Protein AF-0000000073390336 (afdb_homodimer)

Nearest PDB structures (foldseek):
  4qb5-assembly2_B  TM=9.878E-01  e=1.371E-22  Rhodoferax ferrireducens T118
  4qb5-assembly1_C  TM=9.899E-01  e=2.401E-22  Rhodoferax ferrireducens T118
  4qb5-assembly1_A  TM=9.932E-01  e=1.462E-21  Rhodoferax ferrireducens T118
  3rri-assembly1_A  TM=6.901E-01  e=1.173E-07  Alicyclobacillus acidocaldarius subsp. acidocaldarius DSM 446
  3sk1-assembly1_B  TM=6.739E-01  e=1.334E-05  Pantoea agglomerans

Structure (mmCIF, N/CA/C/O backbone):
data_AF-0000000073390336-model_v1
#
loop_
_entity.id
_entity.type
_entity.pdbx_description
1 polymer 'Glyoxalase/bleomycin resistance protein/dioxygenase'
#
loop_
_atom_site.group_PDB
_atom_site.id
_atom_site.type_symbol
_atom_site.label_atom_id
_atom_site.label_alt_id
_atom_site.label_comp_id
_atom_site.label_asym_id
_atom_site.label_entity_id
_atom_site.label_seq_id
_atom_site.pdbx_PDB_ins_code
_atom_site.Cartn_x
_atom_site.Cartn_y
_atom_site.Cartn_z
_atom_site.occupancy
_atom_site.B_iso_or_equiv
_atom_site.auth_seq_id
_atom_site.auth_comp_id
_atom_site.auth_asym_id
_atom_site.auth_atom_id
_atom_site.pdbx_PDB_model_num
ATOM 1 N N . MET A 1 1 ? -5.203 8.148 -7.012 1 90.19 1 MET A N 1
ATOM 2 C CA . MET A 1 1 ? -5.25 8.18 -5.555 1 90.19 1 MET A CA 1
ATOM 3 C C . MET A 1 1 ? -3.877 7.883 -4.961 1 90.19 1 MET A C 1
ATOM 5 O O . MET A 1 1 ? -3.318 8.711 -4.238 1 90.19 1 MET A O 1
ATOM 9 N N . PHE A 1 2 ? -3.219 6.801 -5.363 1 94.62 2 PHE A N 1
ATOM 10 C CA . PHE A 1 2 ? -1.939 6.426 -4.773 1 94.62 2 PHE A CA 1
ATOM 11 C C . PHE A 1 2 ? -0.786 7.09 -5.516 1 94.62 2 PHE A C 1
ATOM 13 O O . PHE A 1 2 ? -0.747 7.086 -6.746 1 94.62 2 PHE A O 1
ATOM 20 N N . SER A 1 3 ? 0.099 7.684 -4.805 1 94.44 3 SER A N 1
ATOM 21 C CA . SER A 1 3 ? 1.341 8.172 -5.398 1 94.44 3 SER A CA 1
ATOM 22 C C . SER A 1 3 ? 2.414 7.086 -5.395 1 94.44 3 SER A C 1
ATOM 24 O O . SER A 1 3 ? 3.119 6.902 -6.391 1 94.44 3 SER A O 1
ATOM 26 N N . HIS A 1 4 ? 2.502 6.391 -4.254 1 96.56 4 HIS A N 1
ATOM 27 C CA . HIS A 1 4 ? 3.512 5.352 -4.09 1 96.56 4 HIS A CA 1
ATOM 28 C C . HIS A 1 4 ? 3.143 4.398 -2.955 1 96.56 4 HIS A C 1
ATOM 30 O O . HIS A 1 4 ? 2.375 4.762 -2.061 1 96.56 4 HIS A O 1
ATOM 36 N N . VAL A 1 5 ? 3.686 3.184 -3.07 1 98.25 5 VAL A N 1
ATOM 37 C CA . VAL A 1 5 ? 3.617 2.207 -1.989 1 98.25 5 VAL A CA 1
ATOM 38 C C . VAL A 1 5 ? 5.012 1.648 -1.707 1 98.25 5 VAL A C 1
ATOM 40 O O . VAL A 1 5 ? 5.734 1.273 -2.633 1 98.25 5 VAL A O 1
ATOM 43 N N . ILE A 1 6 ? 5.355 1.662 -0.451 1 98.5 6 ILE A N 1
ATOM 44 C CA . ILE A 1 6 ? 6.641 1.121 -0.017 1 98.5 6 ILE A CA 1
ATOM 45 C C . ILE A 1 6 ? 6.41 0.009 1.004 1 98.5 6 ILE A C 1
ATOM 47 O O . ILE A 1 6 ? 5.547 0.124 1.874 1 98.5 6 ILE A O 1
ATOM 51 N N . VAL A 1 7 ? 7.168 -1.058 0.873 1 98.75 7 VAL A N 1
ATOM 52 C CA . VAL A 1 7 ? 7.16 -2.076 1.917 1 98.75 7 VAL A CA 1
ATOM 53 C C . VAL A 1 7 ? 8.562 -2.246 2.484 1 98.75 7 VAL A C 1
ATOM 55 O O . VAL A 1 7 ? 9.555 -2.004 1.791 1 98.75 7 VAL A O 1
ATOM 58 N N . GLY A 1 8 ? 8.602 -2.664 3.764 1 98.69 8 GLY A N 1
ATOM 59 C CA . GLY A 1 8 ? 9.875 -2.971 4.402 1 98.69 8 GLY A CA 1
ATOM 60 C C . GLY A 1 8 ? 10.367 -4.371 4.102 1 98.69 8 GLY A C 1
ATOM 61 O O . GLY A 1 8 ? 9.578 -5.316 4.035 1 98.69 8 GLY A O 1
ATOM 62 N N . VAL A 1 9 ? 11.648 -4.461 3.967 1 98.69 9 VAL A N 1
ATOM 63 C CA . VAL A 1 9 ? 12.266 -5.766 3.754 1 98.69 9 VAL A CA 1
ATOM 64 C C . VAL A 1 9 ? 13.531 -5.879 4.598 1 98.69 9 VAL A C 1
ATOM 66 O O . VAL A 1 9 ? 14.109 -4.871 5.004 1 98.69 9 VAL A O 1
ATOM 69 N N . THR A 1 10 ? 13.984 -7.105 4.906 1 98.06 10 THR A N 1
ATOM 70 C CA . THR A 1 10 ? 15.133 -7.324 5.789 1 98.06 10 THR A CA 1
ATOM 71 C C . THR A 1 10 ? 16.406 -7.488 4.98 1 98.06 10 THR A C 1
ATOM 73 O O . THR A 1 10 ? 17.516 -7.242 5.488 1 98.06 10 THR A O 1
ATOM 76 N N . ASP A 1 11 ? 16.344 -7.992 3.768 1 97.75 11 ASP A N 1
ATOM 77 C CA . ASP A 1 11 ? 17.438 -8.195 2.828 1 97.75 11 ASP A CA 1
ATOM 78 C C . ASP A 1 11 ? 17.109 -7.617 1.456 1 97.75 11 ASP A C 1
ATOM 80 O O . ASP A 1 11 ? 16.359 -8.219 0.686 1 97.75 11 ASP A O 1
ATOM 84 N N . LEU A 1 12 ? 17.719 -6.469 1.131 1 97.44 12 LEU A N 1
ATOM 85 C CA . LEU A 1 12 ? 17.359 -5.688 -0.043 1 97.44 12 LEU A CA 1
ATOM 86 C C . LEU A 1 12 ? 17.625 -6.469 -1.324 1 97.44 12 LEU A C 1
ATOM 88 O O . LEU A 1 12 ? 16.781 -6.508 -2.223 1 97.44 12 LEU A O 1
ATOM 92 N N . GLU A 1 13 ? 18.719 -7.125 -1.392 1 97.81 13 GLU A N 1
ATOM 93 C CA . GLU A 1 13 ? 19.094 -7.816 -2.621 1 97.81 13 GLU A CA 1
ATOM 94 C C . GLU A 1 13 ? 18.234 -9.055 -2.842 1 97.81 13 GLU A C 1
ATOM 96 O O . GLU A 1 13 ? 17.859 -9.367 -3.975 1 97.81 13 GLU A O 1
ATOM 101 N N . LYS A 1 14 ? 17.984 -9.742 -1.801 1 98.06 14 LYS A N 1
ATOM 102 C CA . LYS A 1 14 ? 17.062 -10.875 -1.893 1 98.06 14 LYS A CA 1
ATOM 103 C C . LYS A 1 14 ? 15.68 -10.422 -2.355 1 98.06 14 LYS A C 1
ATOM 105 O O . LYS A 1 14 ? 15.086 -11.039 -3.24 1 98.06 14 LYS A O 1
ATOM 110 N N . SER A 1 15 ? 15.227 -9.375 -1.771 1 98.62 15 SER A N 1
ATOM 111 C CA . SER A 1 15 ? 13.906 -8.852 -2.121 1 98.62 15 SER A CA 1
ATOM 112 C C . SER A 1 15 ? 13.891 -8.289 -3.537 1 98.62 15 SER A C 1
ATOM 114 O O . SER A 1 15 ? 12.898 -8.414 -4.254 1 98.62 15 SER A O 1
ATOM 116 N N . LYS A 1 16 ? 14.945 -7.621 -3.855 1 98.5 16 LYS A N 1
ATOM 117 C CA . LYS A 1 16 ? 15.031 -7.117 -5.223 1 98.5 16 LYS A CA 1
ATOM 118 C C . LYS A 1 16 ? 14.883 -8.25 -6.234 1 98.5 16 LYS A C 1
ATOM 120 O O . LYS A 1 16 ? 14.203 -8.094 -7.25 1 98.5 16 LYS A O 1
ATOM 125 N N . ARG A 1 17 ? 15.578 -9.359 -6.023 1 98.5 17 ARG A N 1
ATOM 126 C CA . ARG A 1 17 ? 15.453 -10.508 -6.922 1 98.5 17 ARG A CA 1
ATOM 127 C C . ARG A 1 17 ? 14.008 -10.977 -7.023 1 98.5 17 ARG A C 1
ATOM 129 O O . ARG A 1 17 ? 13.508 -11.234 -8.125 1 98.5 17 ARG A O 1
ATOM 136 N N . PHE A 1 18 ? 13.383 -11.07 -5.941 1 98.88 18 PHE A N 1
ATOM 137 C CA . PHE A 1 18 ? 11.984 -11.469 -5.875 1 98.88 18 PHE A CA 1
ATOM 138 C C . PHE A 1 18 ? 11.109 -10.516 -6.68 1 98.88 18 PHE A C 1
ATOM 140 O O . PHE A 1 18 ? 10.375 -10.945 -7.574 1 98.88 18 PHE A O 1
ATOM 147 N N . TYR A 1 19 ? 11.18 -9.211 -6.414 1 98.81 19 TYR A N 1
ATOM 148 C CA . TYR A 1 19 ? 10.266 -8.242 -7 1 98.81 19 TYR A CA 1
ATOM 149 C C . TYR A 1 19 ? 10.617 -7.98 -8.461 1 98.81 19 TYR A C 1
ATOM 151 O O . TYR A 1 19 ? 9.727 -7.707 -9.273 1 98.81 19 TYR A O 1
ATOM 159 N N . ASP A 1 20 ? 11.938 -8.07 -8.836 1 98.69 20 ASP A N 1
ATOM 160 C CA . ASP A 1 20 ? 12.289 -8.008 -10.25 1 98.69 20 ASP A CA 1
ATOM 161 C C . ASP A 1 20 ? 11.555 -9.078 -11.055 1 98.69 20 ASP A C 1
ATOM 163 O O . ASP A 1 20 ? 11 -8.797 -12.117 1 98.69 20 ASP A O 1
ATOM 167 N N . ALA A 1 21 ? 11.617 -10.273 -10.523 1 98.5 21 ALA A N 1
ATOM 168 C CA . ALA A 1 21 ? 10.977 -11.398 -11.203 1 98.5 21 ALA A CA 1
ATOM 169 C C . ALA A 1 21 ? 9.461 -11.211 -11.266 1 98.5 21 ALA A C 1
ATOM 171 O O . ALA A 1 21 ? 8.852 -11.398 -12.32 1 98.5 21 ALA A O 1
ATOM 172 N N . LEU A 1 22 ? 8.898 -10.867 -10.195 1 97.81 22 LEU A N 1
ATOM 173 C CA . LEU A 1 22 ? 7.449 -10.75 -10.031 1 97.81 22 LEU A CA 1
ATOM 174 C C . LEU A 1 22 ? 6.895 -9.625 -10.891 1 97.81 22 LEU A C 1
ATOM 176 O O . LEU A 1 22 ? 5.984 -9.836 -11.695 1 97.81 22 LEU A O 1
ATOM 180 N N . LEU A 1 23 ? 7.441 -8.406 -10.758 1 97.94 23 LEU A N 1
ATOM 181 C CA . LEU A 1 23 ? 6.938 -7.223 -11.438 1 97.94 23 LEU A CA 1
ATOM 182 C C . LEU A 1 23 ? 7.316 -7.246 -12.922 1 97.94 23 LEU A C 1
ATOM 184 O O . LEU A 1 23 ? 6.633 -6.641 -13.75 1 97.94 23 LEU A O 1
ATOM 188 N N . GLY A 1 24 ? 8.375 -7.977 -13.234 1 97.75 24 GLY A N 1
ATOM 189 C CA . GLY A 1 24 ? 8.711 -8.188 -14.633 1 97.75 24 GLY A CA 1
ATOM 190 C C . GLY A 1 24 ? 7.59 -8.82 -15.43 1 97.75 24 GLY A C 1
ATOM 191 O O . GLY A 1 24 ? 7.441 -8.547 -16.625 1 97.75 24 GLY A O 1
ATOM 192 N N . THR A 1 25 ? 6.824 -9.648 -14.812 1 97.94 25 THR A N 1
ATOM 193 C CA . THR A 1 25 ? 5.746 -10.359 -15.484 1 97.94 25 THR A CA 1
ATOM 194 C C . THR A 1 25 ? 4.652 -9.391 -15.922 1 97.94 25 THR A C 1
ATOM 196 O O . THR A 1 25 ? 3.795 -9.742 -16.734 1 97.94 25 THR A O 1
ATOM 199 N N . ILE A 1 26 ? 4.691 -8.188 -15.391 1 95.94 26 ILE A N 1
ATOM 200 C CA . ILE A 1 26 ? 3.668 -7.223 -15.773 1 95.94 26 ILE A CA 1
ATOM 201 C C . ILE A 1 26 ? 4.32 -6.012 -16.438 1 95.94 26 ILE A C 1
ATOM 203 O O . ILE A 1 26 ? 3.742 -4.926 -16.469 1 95.94 26 ILE A O 1
ATOM 207 N N . GLY A 1 27 ? 5.551 -6.184 -16.812 1 95.44 27 GLY A N 1
ATOM 208 C CA . GLY A 1 27 ? 6.211 -5.207 -17.672 1 95.44 27 GLY A CA 1
ATOM 209 C C . GLY A 1 27 ? 6.887 -4.094 -16.891 1 95.44 27 GLY A C 1
ATOM 210 O O . GLY A 1 27 ? 7.25 -3.064 -17.469 1 95.44 27 GLY A O 1
ATOM 211 N N . VAL A 1 28 ? 7.016 -4.223 -15.625 1 96.62 28 VAL A N 1
ATOM 212 C CA . VAL A 1 28 ? 7.715 -3.223 -14.828 1 96.62 28 VAL A CA 1
ATOM 213 C C . VAL A 1 28 ? 9.219 -3.482 -14.875 1 96.62 28 VAL A C 1
ATOM 215 O O . VAL A 1 28 ? 9.672 -4.594 -14.586 1 96.62 28 VAL A O 1
ATOM 218 N N . PRO A 1 29 ? 9.984 -2.492 -15.219 1 96.5 29 PRO A N 1
ATOM 219 C CA . PRO A 1 29 ? 11.43 -2.693 -15.289 1 96.5 29 PRO A CA 1
ATOM 220 C C . PRO A 1 29 ? 12.055 -2.977 -13.922 1 96.5 29 PRO A C 1
ATOM 222 O O . PRO A 1 29 ? 11.438 -2.713 -12.891 1 96.5 29 PRO A O 1
ATOM 225 N N . PRO A 1 30 ? 13.273 -3.488 -13.953 1 97.44 30 PRO A N 1
ATOM 226 C CA . PRO A 1 30 ? 13.953 -3.783 -12.688 1 97.44 30 PRO A CA 1
ATOM 227 C C . PRO A 1 30 ? 14.062 -2.562 -11.781 1 97.44 30 PRO A C 1
ATOM 229 O O . PRO A 1 30 ? 14.094 -1.427 -12.258 1 97.44 30 PRO A O 1
ATOM 232 N N . GLY A 1 31 ? 14.164 -2.9 -10.516 1 97.44 31 GLY A N 1
ATOM 233 C CA . GLY A 1 31 ? 14.242 -1.849 -9.508 1 97.44 31 GLY A CA 1
ATOM 234 C C . GLY A 1 31 ? 15.477 -0.981 -9.648 1 97.44 31 GLY A C 1
ATOM 235 O O . GLY A 1 31 ? 16.562 -1.482 -9.961 1 97.44 31 GLY A O 1
ATOM 236 N N . MET A 1 32 ? 15.219 0.251 -9.438 1 96.12 32 MET A N 1
ATOM 237 C CA . MET A 1 32 ? 16.328 1.207 -9.438 1 96.12 32 MET A CA 1
ATOM 238 C C . MET A 1 32 ? 16.781 1.5 -8.016 1 96.12 32 MET A C 1
ATOM 240 O O . MET A 1 32 ? 15.977 1.824 -7.148 1 96.12 32 MET A O 1
ATOM 244 N N . ALA A 1 33 ? 18.031 1.461 -7.855 1 94.69 33 ALA A N 1
ATOM 245 C CA . ALA A 1 33 ? 18.594 1.659 -6.52 1 94.69 33 ALA A CA 1
ATOM 246 C C . ALA A 1 33 ? 18.531 3.127 -6.109 1 94.69 33 ALA A C 1
ATOM 248 O O . ALA A 1 33 ? 18.75 4.02 -6.93 1 94.69 33 ALA A O 1
ATOM 249 N N . ASN A 1 34 ? 18.234 3.287 -4.859 1 91 34 ASN A N 1
ATOM 250 C CA . ASN A 1 34 ? 18.297 4.582 -4.191 1 91 34 ASN A CA 1
ATOM 251 C C . ASN A 1 34 ? 18.578 4.43 -2.701 1 91 34 ASN A C 1
ATOM 253 O O . ASN A 1 34 ? 17.656 4.25 -1.899 1 91 34 ASN A O 1
ATOM 257 N N . LYS A 1 35 ? 19.828 4.527 -2.369 1 90.06 35 LYS A N 1
ATOM 258 C CA . LYS A 1 35 ? 20.234 4.316 -0.984 1 90.06 35 LYS A CA 1
ATOM 259 C C . LYS A 1 35 ? 19.859 2.918 -0.504 1 90.06 35 LYS A C 1
ATOM 261 O O . LYS A 1 35 ? 20.266 1.92 -1.101 1 90.06 35 LYS A O 1
ATOM 266 N N . SER A 1 36 ? 19.109 2.887 0.585 1 93.44 36 SER A N 1
ATOM 267 C CA . SER A 1 36 ? 18.703 1.604 1.153 1 93.44 36 SER A CA 1
ATOM 268 C C . SER A 1 36 ? 17.344 1.164 0.62 1 93.44 36 SER A C 1
ATOM 270 O O . SER A 1 36 ? 16.578 0.527 1.335 1 93.44 36 SER A O 1
ATOM 272 N N . ARG A 1 37 ? 17.125 1.557 -0.698 1 96.94 37 ARG A N 1
ATOM 273 C CA . ARG A 1 37 ? 15.828 1.257 -1.31 1 96.94 37 ARG A CA 1
ATOM 274 C C . ARG A 1 37 ? 16 0.821 -2.762 1 96.94 37 ARG A C 1
ATOM 276 O O . ARG A 1 37 ? 17.047 1.038 -3.359 1 96.94 37 ARG A O 1
ATOM 283 N N . TYR A 1 38 ? 15.047 0.135 -3.273 1 97.75 38 TYR A N 1
ATOM 284 C CA . TYR A 1 38 ? 14.781 0 -4.703 1 97.75 38 TYR A CA 1
ATOM 285 C C . TYR A 1 38 ? 13.391 0.52 -5.055 1 97.75 38 TYR A C 1
ATOM 287 O O . TYR A 1 38 ? 12.438 0.293 -4.312 1 97.75 38 TYR A O 1
ATOM 295 N N . PHE A 1 39 ? 13.312 1.189 -6.203 1 97.44 39 PHE A N 1
ATOM 296 C CA . PHE A 1 39 ? 12.031 1.71 -6.68 1 97.44 39 PHE A CA 1
ATOM 297 C C . PHE A 1 39 ? 11.664 1.081 -8.016 1 97.44 39 PHE A C 1
ATOM 299 O O . PHE A 1 39 ? 12.523 0.898 -8.883 1 97.44 39 PHE A O 1
ATOM 306 N N . TYR A 1 40 ? 10.43 0.72 -8.117 1 97.81 40 TYR A N 1
ATOM 307 C CA . TYR A 1 40 ? 9.812 0.208 -9.328 1 97.81 40 TYR A CA 1
ATOM 308 C C . TYR A 1 40 ? 8.789 1.194 -9.883 1 97.81 40 TYR A C 1
ATOM 310 O O . TYR A 1 40 ? 7.746 1.426 -9.266 1 97.81 40 TYR A O 1
ATOM 318 N N . ARG A 1 41 ? 9.07 1.715 -11.031 1 94.06 41 ARG A N 1
ATOM 319 C CA . ARG A 1 41 ? 8.242 2.781 -11.578 1 94.06 41 ARG A CA 1
ATOM 320 C C . ARG A 1 41 ? 7.398 2.273 -12.742 1 94.06 41 ARG A C 1
ATOM 322 O O . ARG A 1 41 ? 7.887 1.51 -13.578 1 94.06 41 ARG A O 1
ATOM 329 N N . SER A 1 42 ? 6.191 2.701 -12.703 1 89.69 42 SER A N 1
ATOM 330 C CA . SER A 1 42 ? 5.258 2.475 -13.805 1 89.69 42 SER A CA 1
ATOM 331 C C . SER A 1 42 ? 4.297 3.645 -13.961 1 89.69 42 SER A C 1
ATOM 333 O O . SER A 1 42 ? 4.184 4.488 -13.07 1 89.69 42 SER A O 1
ATOM 335 N N . PRO A 1 43 ? 3.65 3.756 -15.109 1 82.19 43 PRO A N 1
ATOM 336 C CA . PRO A 1 43 ? 2.664 4.824 -15.273 1 82.19 43 PRO A CA 1
ATOM 337 C C . PRO A 1 43 ? 1.585 4.805 -14.195 1 82.19 43 PRO A C 1
ATOM 339 O O . PRO A 1 43 ? 0.997 5.844 -13.883 1 82.19 43 PRO A O 1
ATOM 342 N N . GLY A 1 44 ? 1.358 3.705 -13.594 1 79.44 44 GLY A N 1
ATOM 343 C CA . GLY A 1 44 ? 0.276 3.576 -12.633 1 79.44 44 GLY A CA 1
ATOM 344 C C . GLY A 1 44 ? 0.713 3.836 -11.203 1 79.44 44 GLY A C 1
ATOM 345 O O . GLY A 1 44 ? -0.089 3.729 -10.273 1 79.44 44 GLY A O 1
ATOM 346 N N . GLY A 1 45 ? 2.039 4.188 -11.023 1 86.81 45 GLY A N 1
ATOM 347 C CA . GLY A 1 45 ? 2.492 4.469 -9.672 1 86.81 45 GLY A CA 1
ATOM 348 C C . GLY A 1 45 ? 3.908 3.99 -9.406 1 86.81 45 GLY A C 1
ATOM 349 O O . GLY A 1 45 ? 4.594 3.527 -10.32 1 86.81 45 GLY A O 1
ATOM 350 N N . LEU A 1 46 ? 4.332 4.191 -8.195 1 95.19 46 LEU A N 1
ATOM 351 C CA . LEU A 1 46 ? 5.676 3.844 -7.742 1 95.19 46 LEU A CA 1
ATOM 352 C C . LEU A 1 46 ? 5.617 2.854 -6.582 1 95.19 46 LEU A C 1
ATOM 354 O O . LEU A 1 46 ? 4.902 3.076 -5.605 1 95.19 46 LEU A O 1
ATOM 358 N N . PHE A 1 47 ? 6.23 1.692 -6.816 1 98.12 47 PHE A N 1
ATOM 359 C CA . PHE A 1 47 ? 6.406 0.722 -5.742 1 98.12 47 PHE A CA 1
ATOM 360 C C . PHE A 1 47 ? 7.852 0.708 -5.254 1 98.12 47 PHE A C 1
ATOM 362 O O . PHE A 1 47 ? 8.781 0.822 -6.055 1 98.12 47 PHE A O 1
ATOM 369 N N . GLY A 1 48 ? 8.023 0.576 -3.988 1 98.31 48 GLY A N 1
ATOM 370 C CA . GLY A 1 48 ? 9.375 0.541 -3.465 1 98.31 48 GLY A CA 1
ATOM 371 C C . GLY A 1 48 ? 9.555 -0.468 -2.346 1 98.31 48 GLY A C 1
ATOM 372 O O . GLY A 1 48 ? 8.586 -0.863 -1.696 1 98.31 48 GLY A O 1
ATOM 373 N N . ILE A 1 49 ? 10.758 -0.899 -2.174 1 98.75 49 ILE A N 1
ATOM 374 C CA . ILE A 1 49 ? 11.18 -1.699 -1.031 1 98.75 49 ILE A CA 1
ATOM 375 C C . ILE A 1 49 ? 12.297 -0.978 -0.283 1 98.75 49 ILE A C 1
ATOM 377 O O . ILE A 1 49 ? 13.125 -0.294 -0.896 1 98.75 49 ILE A O 1
ATOM 381 N N . THR A 1 50 ? 12.305 -1.151 1 1 98.5 50 THR A N 1
ATOM 382 C CA . THR A 1 50 ? 13.266 -0.395 1.798 1 98.5 50 THR A CA 1
ATOM 383 C C . THR A 1 50 ? 13.711 -1.202 3.012 1 98.5 50 THR A C 1
ATOM 385 O O . THR A 1 50 ? 12.93 -1.961 3.586 1 98.5 50 THR A O 1
ATOM 388 N N . LEU A 1 51 ? 15.008 -1.017 3.342 1 97.94 51 LEU A N 1
ATOM 389 C CA . LEU A 1 51 ? 15.359 -1.24 4.742 1 97.94 51 LEU A CA 1
ATOM 390 C C . LEU A 1 51 ? 14.742 -0.164 5.633 1 97.94 51 LEU A C 1
ATOM 392 O O . LEU A 1 51 ? 14.812 1.024 5.312 1 97.94 51 LEU A O 1
ATOM 396 N N . PRO A 1 52 ? 14.117 -0.607 6.754 1 97.06 52 PRO A N 1
ATOM 397 C CA . PRO A 1 52 ? 13.484 0.423 7.578 1 97.06 52 PRO A CA 1
ATOM 398 C C . PRO A 1 52 ? 14.461 1.517 8.008 1 97.06 52 PRO A C 1
ATOM 400 O O . PRO A 1 52 ? 15.602 1.225 8.367 1 97.06 52 PRO A O 1
ATOM 403 N N . ILE A 1 53 ? 14.008 2.691 8.023 1 93.25 53 ILE A N 1
ATOM 404 C CA . ILE A 1 53 ? 14.867 3.848 8.242 1 93.25 53 ILE A CA 1
ATOM 405 C C . ILE A 1 53 ? 15.172 3.994 9.727 1 93.25 53 ILE A C 1
ATOM 407 O O . ILE A 1 53 ? 16.094 4.715 10.109 1 93.25 53 ILE A O 1
ATOM 411 N N . ASN A 1 54 ? 14.406 3.334 10.555 1 94.44 54 ASN A N 1
ATOM 412 C CA . ASN A 1 54 ? 14.617 3.461 11.992 1 94.44 54 ASN A CA 1
ATOM 413 C C . ASN A 1 54 ? 15.641 2.451 12.5 1 94.44 54 ASN A C 1
ATOM 415 O O . ASN A 1 54 ? 15.891 2.361 13.703 1 94.44 54 ASN A O 1
ATOM 419 N N . GLY A 1 55 ? 16.156 1.601 11.625 1 93.31 55 GLY A N 1
ATOM 420 C CA . GLY A 1 55 ? 17.203 0.658 11.977 1 93.31 55 GLY A CA 1
ATOM 421 C C . GLY A 1 55 ? 16.688 -0.636 12.562 1 93.31 55 GLY A C 1
ATOM 422 O O . GLY A 1 55 ? 17.453 -1.559 12.836 1 93.31 55 GLY A O 1
ATOM 423 N N . GLU A 1 56 ? 15.383 -0.686 12.859 1 96.69 56 GLU A N 1
ATOM 424 C CA . GLU A 1 56 ? 14.75 -1.903 13.367 1 96.69 56 GLU A CA 1
ATOM 425 C C . GLU A 1 56 ? 14.398 -2.852 12.219 1 96.69 56 GLU A C 1
ATOM 427 O O . GLU A 1 56 ? 14.312 -2.434 11.062 1 96.69 56 GLU A O 1
ATOM 432 N N . PRO A 1 57 ? 14.25 -4.152 12.523 1 97.06 57 PRO A N 1
ATOM 433 C CA . PRO A 1 57 ? 13.906 -5.098 11.453 1 97.06 57 PRO A CA 1
ATOM 434 C C . PRO A 1 57 ? 12.586 -4.762 10.766 1 97.06 57 PRO A C 1
ATOM 436 O O . PRO A 1 57 ? 11.648 -4.281 11.414 1 97.06 57 PRO A O 1
ATOM 439 N N . ALA A 1 58 ? 12.555 -5 9.484 1 98.25 58 ALA A N 1
ATOM 440 C CA . ALA A 1 58 ? 11.305 -4.883 8.742 1 98.25 58 ALA A CA 1
ATOM 441 C C . ALA A 1 58 ? 10.266 -5.883 9.25 1 98.25 58 ALA A C 1
ATOM 443 O O . ALA A 1 58 ? 10.609 -7 9.641 1 98.25 58 ALA A O 1
ATOM 444 N N . THR A 1 59 ? 9.039 -5.484 9.266 1 98.38 59 THR A N 1
ATOM 445 C CA . THR A 1 59 ? 7.902 -6.363 9.539 1 98.38 59 THR A CA 1
ATOM 446 C C . THR A 1 59 ? 6.781 -6.121 8.531 1 98.38 59 THR A C 1
ATOM 448 O O . THR A 1 59 ? 6.695 -5.047 7.934 1 98.38 59 THR A O 1
ATOM 451 N N . HIS A 1 60 ? 5.977 -7.156 8.344 1 98.38 60 HIS A N 1
ATOM 452 C CA . HIS A 1 60 ? 4.77 -6.996 7.539 1 98.38 60 HIS A CA 1
ATOM 453 C C . HIS A 1 60 ? 3.57 -6.641 8.406 1 98.38 60 HIS A C 1
ATOM 455 O O . HIS A 1 60 ? 3.553 -6.945 9.602 1 98.38 60 HIS A O 1
ATOM 461 N N . GLY A 1 61 ? 2.633 -5.914 7.844 1 98.25 61 GLY A N 1
ATOM 462 C CA . GLY A 1 61 ? 1.41 -5.605 8.57 1 98.25 61 GLY A CA 1
ATOM 463 C C . GLY A 1 61 ? 0.399 -6.738 8.539 1 98.25 61 GLY A C 1
ATOM 464 O O . GLY A 1 61 ? 0.163 -7.34 7.492 1 98.25 61 GLY A O 1
ATOM 465 N N . ASN A 1 62 ? -0.205 -7.043 9.742 1 98.5 62 ASN A N 1
ATOM 466 C CA . ASN A 1 62 ? -1.321 -7.984 9.773 1 98.5 62 ASN A CA 1
ATOM 467 C C . ASN A 1 62 ? -2.623 -7.32 9.328 1 98.5 62 ASN A C 1
ATOM 469 O O . ASN A 1 62 ? -3.109 -6.398 9.984 1 98.5 62 ASN A O 1
ATOM 473 N N . GLY A 1 63 ? -3.164 -7.781 8.25 1 97.81 63 GLY A N 1
ATOM 474 C CA . GLY A 1 63 ? -4.336 -7.172 7.637 1 97.81 63 GLY A CA 1
ATOM 475 C C . GLY A 1 63 ? -4.016 -6.426 6.355 1 97.81 63 GLY A C 1
ATOM 476 O O . GLY A 1 63 ? -4.922 -6.051 5.609 1 97.81 63 GLY A O 1
ATOM 477 N N . SER A 1 64 ? -2.742 -6.227 6.074 1 98.56 64 SER A N 1
ATOM 478 C CA . SER A 1 64 ? -2.324 -5.434 4.922 1 98.56 64 SER A CA 1
ATOM 479 C C . SER A 1 64 ? -2.24 -6.289 3.662 1 98.56 64 SER A C 1
ATOM 481 O O . SER A 1 64 ? -1.851 -7.457 3.723 1 98.56 64 SER A O 1
ATOM 483 N N . THR A 1 65 ? -2.623 -5.758 2.539 1 98.56 65 THR A N 1
ATOM 484 C CA . THR A 1 65 ? -2.465 -6.363 1.221 1 98.56 65 THR A CA 1
ATOM 485 C C . THR A 1 65 ? -2.145 -5.301 0.173 1 98.56 65 THR A C 1
ATOM 487 O O . THR A 1 65 ? -2.771 -4.242 0.143 1 98.56 65 THR A O 1
ATOM 490 N N . ILE A 1 66 ? -1.132 -5.523 -0.622 1 98.5 66 ILE A N 1
ATOM 491 C CA . ILE A 1 66 ? -0.87 -4.707 -1.804 1 98.5 66 ILE A CA 1
ATOM 492 C C . ILE A 1 66 ? -1.314 -5.457 -3.057 1 98.5 66 ILE A C 1
ATOM 494 O O . ILE A 1 66 ? -0.779 -6.523 -3.373 1 98.5 66 ILE A O 1
ATOM 498 N N . GLY A 1 67 ? -2.271 -4.887 -3.713 1 97.69 67 GLY A N 1
ATOM 499 C CA . GLY A 1 67 ? -2.818 -5.492 -4.918 1 97.69 67 GLY A CA 1
ATOM 500 C C . GLY A 1 67 ? -2.26 -4.891 -6.195 1 97.69 67 GLY A C 1
ATOM 501 O O . GLY A 1 67 ? -2.127 -3.67 -6.305 1 97.69 67 GLY A O 1
ATOM 502 N N . PHE A 1 68 ? -1.967 -5.711 -7.113 1 97.31 68 PHE A N 1
ATOM 503 C CA . PHE A 1 68 ? -1.494 -5.324 -8.438 1 97.31 68 PHE A CA 1
ATOM 504 C C . PHE A 1 68 ? -2.508 -5.707 -9.508 1 97.31 68 PHE A C 1
ATOM 506 O O . PHE A 1 68 ? -3.098 -6.789 -9.453 1 97.31 68 PHE A O 1
ATOM 513 N N . ALA A 1 69 ? -2.658 -4.812 -10.398 1 95.69 69 ALA A N 1
ATOM 514 C CA . ALA A 1 69 ? -3.629 -5.027 -11.469 1 95.69 69 ALA A CA 1
ATOM 515 C C . ALA A 1 69 ? -3.057 -5.941 -12.555 1 95.69 69 ALA A C 1
ATOM 517 O O . ALA A 1 69 ? -1.903 -5.781 -12.961 1 95.69 69 ALA A O 1
ATOM 518 N N . MET A 1 70 ? -3.826 -6.879 -12.992 1 97.25 70 MET A N 1
ATOM 519 C CA . MET A 1 70 ? -3.477 -7.805 -14.062 1 97.25 70 MET A CA 1
ATOM 520 C C . MET A 1 70 ? -4.352 -7.574 -15.289 1 97.25 70 MET A C 1
ATOM 522 O O . MET A 1 70 ? -5.508 -7.164 -15.164 1 97.25 70 MET A O 1
ATOM 526 N N . GLN A 1 71 ? -3.795 -7.914 -16.391 1 96.88 71 GLN A N 1
ATOM 527 C CA . GLN A 1 71 ? -4.523 -7.711 -17.641 1 96.88 71 GLN A CA 1
ATOM 528 C C . GLN A 1 71 ? -5.195 -9 -18.109 1 96.88 71 GLN A C 1
ATOM 530 O O . GLN A 1 71 ? -5.98 -8.984 -19.062 1 96.88 71 GLN A O 1
ATOM 535 N N . SER A 1 72 ? -4.863 -10.102 -17.469 1 97.75 72 SER A N 1
ATOM 536 C CA . SER A 1 72 ? -5.445 -11.406 -17.781 1 97.75 72 SER A CA 1
ATOM 537 C C . SER A 1 72 ? -5.195 -12.398 -16.656 1 97.75 72 SER A C 1
ATOM 539 O O . SER A 1 72 ? -4.309 -12.195 -15.82 1 97.75 72 SER A O 1
ATOM 541 N N . PRO A 1 73 ? -5.992 -13.492 -16.641 1 98 73 PRO A N 1
ATOM 542 C CA . PRO A 1 73 ? -5.703 -14.555 -15.68 1 98 73 PRO A CA 1
ATOM 543 C C . PRO A 1 73 ? -4.309 -15.148 -15.859 1 98 73 PRO A C 1
ATOM 545 O O . PRO A 1 73 ? -3.645 -15.477 -14.875 1 98 73 PRO A O 1
ATOM 548 N N . GLU A 1 74 ? -3.865 -15.297 -17.109 1 98.38 74 GLU A N 1
ATOM 549 C CA . GLU A 1 74 ? -2.545 -15.852 -17.391 1 98.38 74 GLU A CA 1
ATOM 550 C C . GLU A 1 74 ? -1.441 -14.984 -16.781 1 98.38 74 GLU A C 1
ATOM 552 O O . GLU A 1 74 ? -0.441 -15.508 -16.281 1 98.38 74 GLU A O 1
ATOM 557 N N . GLN A 1 75 ? -1.635 -13.719 -16.859 1 98.44 75 GLN A N 1
ATOM 558 C CA . GLN A 1 75 ? -0.66 -12.805 -16.266 1 98.44 75 GLN A CA 1
ATOM 559 C C . GLN A 1 75 ? -0.625 -12.938 -14.75 1 98.44 75 GLN A C 1
ATOM 561 O O . GLN A 1 75 ? 0.447 -12.891 -14.148 1 98.44 75 GLN A O 1
ATOM 566 N N . ALA A 1 76 ? -1.792 -13.117 -14.18 1 98.5 76 ALA A N 1
ATOM 567 C CA . ALA A 1 76 ? -1.876 -13.336 -12.742 1 98.5 76 ALA A CA 1
ATOM 568 C C . ALA A 1 76 ? -1.158 -14.617 -12.336 1 98.5 76 ALA A C 1
ATOM 570 O O . ALA A 1 76 ? -0.438 -14.648 -11.336 1 98.5 76 ALA A O 1
ATOM 571 N N . ASP A 1 77 ? -1.336 -15.633 -13.125 1 98.62 77 ASP A N 1
ATOM 572 C CA . ASP A 1 7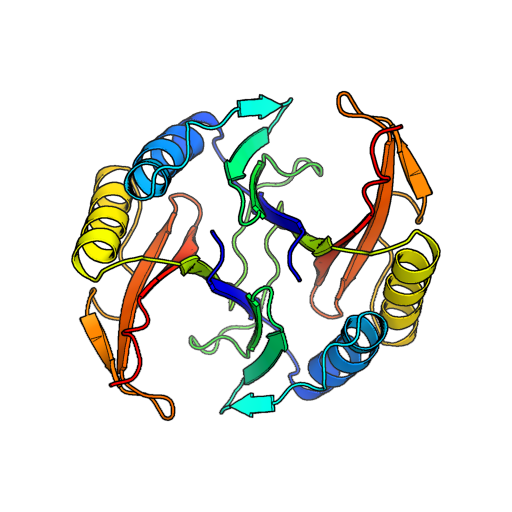7 ? -0.655 -16.891 -12.875 1 98.62 77 ASP A CA 1
ATOM 573 C C . ASP A 1 77 ? 0.86 -16.734 -12.969 1 98.62 77 ASP A C 1
ATOM 575 O O . ASP A 1 77 ? 1.603 -17.266 -12.141 1 98.62 77 ASP A O 1
ATOM 579 N N . ALA A 1 78 ? 1.271 -16.047 -13.984 1 98.75 78 ALA A N 1
ATOM 580 C CA . ALA A 1 78 ? 2.699 -15.82 -14.18 1 98.75 78 ALA A CA 1
ATOM 581 C C . ALA A 1 78 ? 3.297 -15.031 -13.023 1 98.75 78 ALA A C 1
ATOM 583 O O . ALA A 1 78 ? 4.402 -15.328 -12.562 1 98.75 78 ALA A O 1
ATOM 584 N N . PHE A 1 79 ? 2.592 -14.039 -12.594 1 98.69 79 PHE A N 1
ATOM 585 C CA . PHE A 1 79 ? 2.975 -13.219 -11.445 1 98.69 79 PHE A CA 1
ATOM 586 C C . PHE A 1 79 ? 3.16 -14.086 -10.203 1 98.69 79 PHE A C 1
ATOM 588 O O . PHE A 1 79 ? 4.203 -14.016 -9.547 1 98.69 79 PHE A O 1
ATOM 595 N N . HIS A 1 80 ? 2.18 -14.875 -9.93 1 98.69 80 HIS A N 1
ATOM 596 C CA . HIS A 1 80 ? 2.201 -15.766 -8.773 1 98.69 80 HIS A CA 1
ATOM 597 C C . HIS A 1 80 ? 3.34 -16.766 -8.867 1 98.69 80 HIS A C 1
ATOM 599 O O . HIS A 1 80 ? 4.102 -16.953 -7.918 1 98.69 80 HIS A O 1
ATOM 605 N N . ALA A 1 81 ? 3.49 -17.391 -9.992 1 98.69 81 ALA A N 1
ATOM 606 C CA . ALA A 1 81 ? 4.516 -18.422 -10.211 1 98.69 81 ALA A CA 1
ATOM 607 C C . ALA A 1 81 ? 5.914 -17.828 -10.055 1 98.69 81 ALA A C 1
ATOM 609 O O . ALA A 1 81 ? 6.797 -18.453 -9.461 1 98.69 81 ALA A O 1
ATOM 610 N N . ALA A 1 82 ? 6.121 -16.672 -10.641 1 98.69 82 ALA A N 1
ATOM 611 C CA . ALA A 1 82 ? 7.41 -16 -10.516 1 98.69 82 ALA A CA 1
ATOM 612 C C . ALA A 1 82 ? 7.742 -15.711 -9.055 1 98.69 82 ALA A C 1
ATOM 614 O O . ALA A 1 82 ? 8.891 -15.852 -8.633 1 98.69 82 ALA A O 1
ATOM 615 N N . GLY A 1 83 ? 6.727 -15.242 -8.32 1 98.44 83 GLY A N 1
ATOM 616 C CA . GLY A 1 83 ? 6.922 -14.992 -6.898 1 98.44 83 GLY A CA 1
ATOM 617 C C . GLY A 1 83 ? 7.328 -16.234 -6.125 1 98.44 83 GLY A C 1
ATOM 618 O O . GLY A 1 83 ? 8.305 -16.219 -5.375 1 98.44 83 GLY A O 1
ATOM 619 N N . VAL A 1 84 ? 6.617 -17.297 -6.355 1 98.25 84 VAL A N 1
ATOM 620 C CA . VAL A 1 84 ? 6.887 -18.531 -5.648 1 98.25 84 VAL A CA 1
ATOM 621 C C . VAL A 1 84 ? 8.273 -19.047 -6.02 1 98.25 84 VAL A C 1
ATOM 623 O O . VAL A 1 84 ? 9.039 -19.484 -5.152 1 98.25 84 VAL A O 1
ATOM 626 N N . ALA A 1 85 ? 8.633 -18.938 -7.238 1 98.56 85 ALA A N 1
ATOM 627 C CA . ALA A 1 85 ? 9.93 -19.406 -7.734 1 98.56 85 ALA A CA 1
ATOM 628 C C . ALA A 1 85 ? 11.078 -18.609 -7.125 1 98.56 85 ALA A C 1
ATOM 630 O O . ALA A 1 85 ? 12.227 -19.047 -7.156 1 98.56 85 ALA A O 1
ATOM 631 N N . ASN A 1 86 ? 10.781 -17.484 -6.59 1 98.56 86 ASN A N 1
ATOM 632 C CA . ASN A 1 86 ? 11.844 -16.609 -6.098 1 98.56 86 ASN A CA 1
ATOM 633 C C . ASN A 1 86 ? 11.703 -16.328 -4.605 1 98.56 86 ASN A C 1
ATOM 635 O O . ASN A 1 86 ? 12.086 -15.266 -4.121 1 98.56 86 ASN A O 1
ATOM 639 N N . GLY A 1 87 ? 11.102 -17.25 -3.922 1 98.06 87 GLY A N 1
ATOM 640 C CA . GLY A 1 87 ? 11.18 -17.203 -2.471 1 98.06 87 GLY A CA 1
ATOM 641 C C . GLY A 1 87 ? 9.875 -16.797 -1.816 1 98.06 87 GLY A C 1
ATOM 642 O O . GLY A 1 87 ? 9.766 -16.781 -0.589 1 98.06 87 GLY A O 1
ATOM 643 N N . GLY A 1 88 ? 8.82 -16.453 -2.617 1 98.44 88 GLY A N 1
ATOM 644 C CA . GLY A 1 88 ? 7.508 -16.172 -2.059 1 98.44 88 GLY A CA 1
ATOM 645 C C . GLY A 1 88 ? 6.742 -17.422 -1.684 1 98.44 88 GLY A C 1
ATOM 646 O O . GLY A 1 88 ? 7.16 -18.531 -2.012 1 98.44 88 GLY A O 1
ATOM 647 N N . THR A 1 89 ? 5.688 -17.188 -0.934 1 98.12 89 THR A N 1
ATOM 648 C CA . THR A 1 89 ? 4.832 -18.297 -0.503 1 98.12 89 THR A CA 1
ATOM 649 C C . THR A 1 89 ? 3.369 -18 -0.833 1 98.12 89 THR A C 1
ATOM 651 O O . THR A 1 89 ? 2.881 -16.891 -0.594 1 98.12 89 THR A O 1
ATOM 654 N N . THR A 1 90 ? 2.705 -19.031 -1.398 1 97.25 90 THR A N 1
ATOM 655 C CA . THR A 1 90 ? 1.272 -18.891 -1.637 1 97.25 90 THR A CA 1
ATOM 656 C C . THR A 1 90 ? 0.52 -18.719 -0.321 1 97.25 90 THR A C 1
ATOM 658 O O . THR A 1 90 ? 0.841 -19.359 0.678 1 97.25 90 THR A O 1
ATOM 661 N N . CYS A 1 91 ? -0.398 -17.828 -0.352 1 94.06 91 CYS A N 1
ATOM 662 C CA . CYS A 1 91 ? -1.277 -17.703 0.804 1 94.06 91 CYS A CA 1
ATOM 663 C C . CYS A 1 91 ? -2.736 -17.609 0.372 1 94.06 91 CYS A C 1
ATOM 665 O O . CYS A 1 91 ? -3.031 -17.516 -0.821 1 94.06 91 CYS A O 1
ATOM 667 N N . GLU A 1 92 ? -3.662 -17.797 1.271 1 92.12 92 GLU A N 1
ATOM 668 C CA . GLU A 1 92 ? -5.09 -17.891 0.982 1 92.12 92 GLU A CA 1
ATOM 669 C C . GLU A 1 92 ? -5.379 -19.016 -0.01 1 92.12 92 GLU A C 1
ATOM 671 O O . GLU A 1 92 ? -4.738 -20.078 0.035 1 92.12 92 GLU A O 1
ATOM 676 N N . ASP A 1 93 ? -6.422 -18.859 -0.799 1 91.62 93 ASP A N 1
ATOM 677 C CA . ASP A 1 93 ? -6.754 -19.859 -1.803 1 91.62 93 ASP A CA 1
ATOM 678 C C . ASP A 1 93 ? -5.832 -19.766 -3.014 1 91.62 93 ASP A C 1
ATOM 680 O O . ASP A 1 93 ? -5.297 -18.688 -3.303 1 91.62 93 ASP A O 1
ATOM 684 N N . PRO A 1 94 ? -5.566 -20.906 -3.67 1 94.31 94 PRO A N 1
ATOM 685 C CA . PRO A 1 94 ? -4.762 -20.859 -4.895 1 94.31 94 PRO A CA 1
ATOM 686 C C . PRO A 1 94 ? -5.336 -19.906 -5.941 1 94.31 94 PRO A C 1
ATOM 688 O O . PRO A 1 94 ? -6.504 -19.516 -5.855 1 94.31 94 PRO A O 1
ATOM 691 N N . PRO A 1 95 ? -4.496 -19.562 -6.922 1 97.56 95 PRO A N 1
ATOM 692 C CA . PRO A 1 95 ? -4.988 -18.672 -7.98 1 97.56 95 PRO A CA 1
ATOM 693 C C . PRO A 1 95 ? -6.273 -19.188 -8.625 1 97.56 95 PRO A C 1
ATOM 695 O O . PRO A 1 95 ? -6.41 -20.391 -8.859 1 97.56 95 PRO A O 1
ATOM 698 N N . GLY A 1 96 ? -7.207 -18.234 -8.852 1 97.19 96 GLY A N 1
ATOM 699 C CA . GLY A 1 96 ? -8.477 -18.625 -9.445 1 97.19 96 GLY A CA 1
ATOM 700 C C . GLY A 1 96 ? -9.547 -17.562 -9.312 1 97.19 96 GLY A C 1
ATOM 701 O O . GLY A 1 96 ? -9.344 -16.531 -8.656 1 97.19 96 GLY A O 1
ATOM 702 N N . TYR A 1 97 ? -10.641 -17.781 -9.977 1 96.88 97 TYR A N 1
ATOM 703 C CA . TYR A 1 97 ? -11.766 -16.859 -9.922 1 96.88 97 TYR A CA 1
ATOM 704 C C . TYR A 1 97 ? -12.453 -16.922 -8.562 1 96.88 97 TYR A C 1
ATOM 706 O O . TYR A 1 97 ? -12.609 -18 -7.984 1 96.88 97 TYR A O 1
ATOM 714 N N . ARG A 1 98 ? -12.695 -15.828 -8.086 1 94.25 98 ARG A N 1
ATOM 715 C CA . ARG A 1 98 ? -13.562 -15.68 -6.918 1 94.25 98 ARG A CA 1
ATOM 716 C C . ARG A 1 98 ? -14.836 -14.914 -7.273 1 94.25 98 ARG A C 1
ATOM 718 O O . ARG A 1 98 ? -14.773 -13.891 -7.953 1 94.25 98 ARG A O 1
ATOM 725 N N . GLU A 1 99 ? -15.867 -15.43 -6.789 1 88 99 GLU A N 1
ATOM 726 C CA . GLU A 1 99 ? -17.141 -14.766 -7.027 1 88 99 GLU A CA 1
ATOM 727 C C . GLU A 1 99 ? -17.422 -13.695 -5.973 1 88 99 GLU A C 1
ATOM 729 O O . GLU A 1 99 ? -17.078 -13.875 -4.801 1 88 99 GLU A O 1
ATOM 734 N N . GLY A 1 100 ? -17.844 -12.539 -6.492 1 76.62 100 GLY A N 1
ATOM 735 C CA . GLY A 1 100 ? -18.234 -11.484 -5.57 1 76.62 100 GLY A CA 1
ATOM 736 C C . GLY A 1 100 ? -19.438 -10.695 -6.051 1 76.62 100 GLY A C 1
ATOM 737 O O . GLY A 1 100 ? -19.984 -10.977 -7.117 1 76.62 100 GLY A O 1
ATOM 738 N N . PRO A 1 101 ? -19.875 -9.758 -5.156 1 75.69 101 PRO A N 1
ATOM 739 C CA . PRO A 1 101 ? -21.062 -8.969 -5.492 1 75.69 101 PRO A CA 1
ATOM 740 C C . PRO A 1 101 ? -20.906 -8.172 -6.781 1 75.69 101 PRO A C 1
ATOM 742 O O . PRO A 1 101 ? -21.891 -7.887 -7.469 1 75.69 101 PRO A O 1
ATOM 745 N N . VAL A 1 102 ? -19.719 -7.902 -7.117 1 76.31 102 VAL A N 1
ATOM 746 C CA . VAL A 1 102 ? -19.469 -7.047 -8.273 1 76.31 102 VAL A CA 1
ATOM 747 C C . VAL A 1 102 ? -19.109 -7.906 -9.484 1 76.31 102 VAL A C 1
ATOM 749 O O . VAL A 1 102 ? -18.766 -7.383 -10.547 1 76.31 102 VAL A O 1
ATOM 752 N N . GLY A 1 103 ? -19.156 -9.195 -9.32 1 85.62 103 GLY A N 1
ATOM 753 C CA . GLY A 1 103 ? -18.781 -10.109 -10.383 1 85.62 103 GLY A CA 1
ATOM 754 C C . GLY A 1 103 ? -17.516 -10.898 -10.062 1 85.62 103 GLY A C 1
ATOM 755 O O . GLY A 1 103 ? -16.906 -10.711 -9.008 1 85.62 103 GLY A O 1
ATOM 756 N N . PRO A 1 104 ? -17.188 -11.664 -11.008 1 93.12 104 PRO A N 1
ATOM 757 C CA . PRO A 1 104 ? -16.016 -12.5 -10.758 1 93.12 104 PRO A CA 1
ATOM 758 C C . PRO A 1 104 ? -14.703 -11.727 -10.867 1 93.12 104 PRO A C 1
ATOM 760 O O . PRO A 1 104 ? -14.57 -10.852 -11.727 1 93.12 104 PRO A O 1
ATOM 763 N N . LEU A 1 105 ? -13.82 -12.039 -9.984 1 95.62 105 LEU A N 1
ATOM 764 C CA . LEU A 1 105 ? -12.445 -11.57 -10.023 1 95.62 105 LEU A CA 1
ATOM 765 C C . LEU A 1 105 ? -11.469 -12.734 -10.039 1 95.62 105 LEU A C 1
ATOM 767 O O . LEU A 1 105 ? -11.68 -13.734 -9.352 1 95.62 105 LEU A O 1
ATOM 771 N N . TYR A 1 106 ? -10.531 -12.633 -10.898 1 97.81 106 TYR A N 1
ATOM 772 C CA . TYR A 1 106 ? -9.438 -13.586 -10.797 1 97.81 106 TYR A CA 1
ATOM 773 C C . TYR A 1 106 ? -8.359 -13.078 -9.844 1 97.81 106 TYR A C 1
ATOM 775 O O . TYR A 1 106 ? -7.816 -11.984 -10.031 1 97.81 106 TYR A O 1
ATOM 783 N N . LEU A 1 107 ? -8.086 -13.914 -8.797 1 97.94 107 LEU A N 1
ATOM 784 C CA . LEU A 1 107 ? -7.191 -13.477 -7.734 1 97.94 107 LEU A CA 1
ATOM 785 C C . LEU A 1 107 ? -6.078 -14.492 -7.504 1 97.94 107 LEU A C 1
ATOM 787 O O . LEU A 1 107 ? -6.305 -15.703 -7.602 1 97.94 107 LEU A O 1
ATOM 791 N N . ALA A 1 108 ? -4.922 -14.055 -7.168 1 98.38 108 ALA A N 1
ATOM 792 C CA . ALA A 1 108 ? -3.785 -14.844 -6.711 1 98.38 108 ALA A CA 1
ATOM 793 C C . ALA A 1 108 ? -3.041 -14.141 -5.582 1 98.38 108 ALA A C 1
ATOM 795 O O . ALA A 1 108 ? -2.613 -12.992 -5.73 1 98.38 108 ALA A O 1
ATOM 796 N N . TYR A 1 109 ? -2.893 -14.859 -4.508 1 98.44 109 TYR A N 1
ATOM 797 C CA . TYR A 1 109 ? -2.277 -14.273 -3.322 1 98.44 109 TYR A CA 1
ATOM 798 C C . TYR A 1 109 ? -0.939 -14.938 -3.018 1 98.44 109 TYR A C 1
ATOM 800 O O . TYR A 1 109 ? -0.793 -16.156 -3.162 1 98.44 109 TYR A O 1
ATOM 808 N N . LEU A 1 110 ? -0.017 -14.18 -2.613 1 98.06 110 LEU A N 1
ATOM 809 C CA . LEU A 1 110 ? 1.234 -14.727 -2.096 1 98.06 110 LEU A CA 1
ATOM 810 C C . LEU A 1 110 ? 1.896 -13.742 -1.136 1 98.06 110 LEU A C 1
ATOM 812 O O . LEU A 1 110 ? 1.485 -12.578 -1.048 1 98.06 110 LEU A O 1
ATOM 816 N N . ARG A 1 111 ? 2.797 -14.188 -0.391 1 98.69 111 ARG A N 1
ATOM 817 C CA . ARG A 1 111 ? 3.629 -13.367 0.482 1 98.69 111 ARG A CA 1
ATOM 818 C C . ARG A 1 111 ? 5.051 -13.266 -0.056 1 98.69 111 ARG A C 1
ATOM 820 O O . ARG A 1 111 ? 5.609 -14.25 -0.545 1 98.69 111 ARG A O 1
ATOM 827 N N . ASP A 1 112 ? 5.586 -12.062 0.006 1 98.75 112 ASP A N 1
ATOM 828 C CA . ASP A 1 112 ? 6.996 -11.914 -0.351 1 98.75 112 ASP A CA 1
ATOM 829 C C . ASP A 1 112 ? 7.898 -12.547 0.704 1 98.75 112 ASP A C 1
ATOM 831 O O . ASP A 1 112 ? 7.414 -13.047 1.723 1 98.75 112 ASP A O 1
ATOM 835 N N . PRO A 1 113 ? 9.195 -12.617 0.566 1 98.44 113 PRO A N 1
ATOM 836 C CA . PRO A 1 113 ? 10.102 -13.312 1.482 1 98.44 113 PRO A CA 1
ATOM 837 C C . PRO A 1 113 ? 10.047 -12.758 2.904 1 98.44 113 PRO A C 1
ATOM 839 O O . PRO A 1 113 ? 10.461 -13.43 3.85 1 98.44 113 PRO A O 1
ATOM 842 N N . ASP A 1 114 ? 9.57 -11.508 3.105 1 98.5 114 ASP A N 1
ATOM 843 C CA . ASP A 1 114 ? 9.492 -10.891 4.426 1 98.5 114 ASP A CA 1
ATOM 844 C C . ASP A 1 114 ? 8.07 -10.961 4.98 1 98.5 114 ASP A C 1
ATOM 846 O O . ASP A 1 114 ? 7.781 -10.398 6.043 1 98.5 114 ASP A O 1
ATOM 850 N N . GLY A 1 115 ? 7.152 -11.562 4.219 1 98.38 115 GLY A N 1
ATOM 851 C CA . GLY A 1 115 ? 5.809 -11.797 4.73 1 98.38 115 GLY A CA 1
ATOM 852 C C . GLY A 1 115 ? 4.805 -10.758 4.262 1 98.38 115 GLY A C 1
ATOM 853 O O . GLY A 1 115 ? 3.617 -10.852 4.578 1 98.38 115 GLY A O 1
ATOM 854 N N . ASN A 1 116 ? 5.184 -9.719 3.521 1 98.81 116 ASN A N 1
ATOM 855 C CA . ASN A 1 116 ? 4.215 -8.78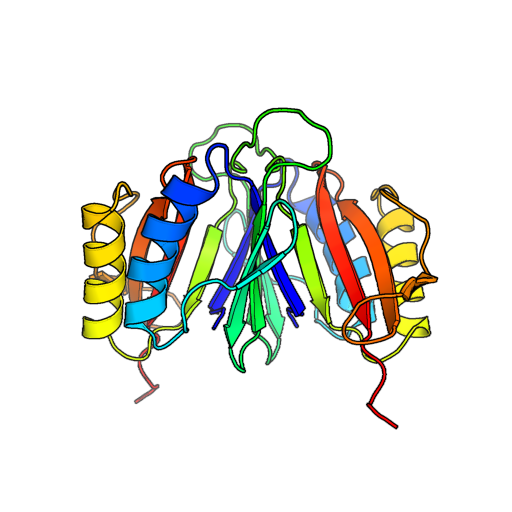9 2.951 1 98.81 116 ASN A CA 1
ATOM 856 C C . ASN A 1 116 ? 3.234 -9.492 2.021 1 98.81 116 ASN A C 1
ATOM 858 O O . ASN A 1 116 ? 3.645 -10.266 1.151 1 98.81 116 ASN A O 1
ATOM 862 N N . LYS A 1 117 ? 1.974 -9.219 2.213 1 98.75 117 LYS A N 1
ATOM 863 C CA . LYS A 1 117 ? 0.944 -9.891 1.427 1 98.75 117 LYS A CA 1
ATOM 864 C C . LYS A 1 117 ? 0.666 -9.141 0.127 1 98.75 117 LYS A C 1
ATOM 866 O O . LYS A 1 117 ? 0.459 -7.926 0.138 1 98.75 117 LYS A O 1
ATOM 871 N N . LEU A 1 118 ? 0.642 -9.852 -0.938 1 98.81 118 LEU A N 1
ATOM 872 C CA . LEU A 1 118 ? 0.411 -9.32 -2.277 1 98.81 118 LEU A CA 1
ATOM 873 C C . LEU A 1 118 ? -0.779 -10.008 -2.938 1 98.81 118 LEU A C 1
ATOM 875 O O . LEU A 1 118 ? -1.073 -11.164 -2.639 1 98.81 118 LEU A O 1
ATOM 879 N N . CYS A 1 119 ? -1.389 -9.312 -3.822 1 98.56 119 CYS A N 1
ATOM 880 C CA . CYS A 1 119 ? -2.52 -9.852 -4.57 1 98.56 119 CYS A CA 1
ATOM 881 C C . CYS A 1 119 ? -2.432 -9.461 -6.043 1 98.56 119 CYS A C 1
ATOM 883 O O . CYS A 1 119 ? -2.25 -8.289 -6.371 1 98.56 119 CYS A O 1
ATOM 885 N N . ALA A 1 120 ? -2.408 -10.422 -6.895 1 98.44 120 ALA A N 1
ATOM 886 C CA . ALA A 1 120 ? -2.656 -10.188 -8.312 1 98.44 120 ALA A CA 1
ATOM 887 C C . ALA A 1 120 ? -4.148 -10.227 -8.625 1 98.44 120 ALA A C 1
ATOM 889 O O . ALA A 1 120 ? -4.82 -11.227 -8.352 1 98.44 120 ALA A O 1
ATOM 890 N N . MET A 1 121 ? -4.629 -9.211 -9.227 1 97.19 121 MET A N 1
ATOM 891 C CA . MET A 1 121 ? -6.066 -9.125 -9.461 1 97.19 121 MET A CA 1
ATOM 892 C C . MET A 1 121 ? -6.367 -8.836 -10.922 1 97.19 121 MET A C 1
ATOM 894 O O . MET A 1 121 ? -5.871 -7.855 -11.484 1 97.19 121 MET A O 1
ATOM 898 N N . TYR A 1 122 ? -7.188 -9.641 -11.523 1 97.19 122 TYR A N 1
ATOM 899 C CA . TYR A 1 122 ? -7.742 -9.391 -12.844 1 97.19 122 TYR A CA 1
ATOM 900 C C . TYR A 1 122 ? -9.258 -9.242 -12.789 1 97.19 122 TYR A C 1
ATOM 902 O O . TYR A 1 122 ? -9.953 -10.117 -12.266 1 97.19 122 TYR A O 1
ATOM 910 N N . ARG A 1 123 ? -9.688 -8.172 -13.227 1 93.94 123 ARG A N 1
ATOM 911 C CA . ARG A 1 123 ? -11.117 -7.906 -13.367 1 93.94 123 ARG A CA 1
ATOM 912 C C . ARG A 1 123 ? -11.562 -8.062 -14.82 1 93.94 123 ARG A C 1
ATOM 914 O O . ARG A 1 123 ? -11.227 -7.238 -15.672 1 93.94 123 ARG A O 1
ATOM 921 N N . PRO A 1 124 ? -12.289 -9.094 -15 1 92.94 124 PRO A N 1
ATOM 922 C CA . PRO A 1 124 ? -12.789 -9.242 -16.375 1 92.94 124 PRO A CA 1
ATOM 923 C C . PRO A 1 124 ? -13.664 -8.07 -16.812 1 92.94 124 PRO A C 1
ATOM 925 O O . PRO A 1 124 ? -14.406 -7.516 -16 1 92.94 124 PRO A O 1
ATOM 928 N N . PRO A 1 125 ? -13.516 -7.715 -18.109 1 87.44 125 PRO A N 1
ATOM 929 C CA . PRO A 1 125 ? -14.398 -6.648 -18.594 1 87.44 125 PRO A CA 1
ATOM 930 C C . PRO A 1 125 ? -15.875 -7.023 -18.5 1 87.44 125 PRO A C 1
ATOM 932 O O . PRO A 1 125 ? -16.219 -8.203 -18.578 1 87.44 125 PRO A O 1
ATOM 935 N N . LYS A 1 126 ? -16.625 -6.066 -18.062 1 77 126 LYS A N 1
ATOM 936 C CA . LYS A 1 126 ? -18.062 -6.305 -18.062 1 77 126 LYS A CA 1
ATOM 937 C C . LYS A 1 126 ? -18.578 -6.652 -19.453 1 77 126 LYS A C 1
ATOM 939 O O . LYS A 1 126 ? -18.109 -6.094 -20.453 1 77 126 LYS A O 1
ATOM 944 N N . ALA A 1 127 ? -19.375 -7.789 -19.453 1 62.56 127 ALA A N 1
ATOM 945 C CA . ALA A 1 127 ? -20.016 -8.18 -20.719 1 62.56 127 ALA A CA 1
ATOM 946 C C . ALA A 1 127 ? -20.906 -7.066 -21.25 1 62.56 127 ALA A C 1
ATOM 948 O O . ALA A 1 127 ? -21.531 -6.34 -20.484 1 62.56 127 ALA A O 1
ATOM 949 N N . MET B 1 1 ? -0.657 0.222 -12.133 1 89.94 1 MET B N 1
ATOM 950 C CA . MET B 1 1 ? 0.088 -0.829 -11.445 1 89.94 1 MET B CA 1
ATOM 951 C C . MET B 1 1 ? -0.7 -1.366 -10.258 1 89.94 1 MET B C 1
ATOM 953 O O . MET B 1 1 ? -0.997 -2.561 -10.188 1 89.94 1 MET B O 1
ATOM 957 N N . PHE B 1 2 ? -1.199 -0.499 -9.359 1 94.56 2 PHE B N 1
ATOM 958 C CA . PHE B 1 2 ? -1.895 -0.95 -8.164 1 94.56 2 PHE B CA 1
ATOM 959 C C . PHE B 1 2 ? -3.379 -1.148 -8.438 1 94.56 2 PHE B C 1
ATOM 961 O O . PHE B 1 2 ? -4.02 -0.297 -9.062 1 94.56 2 PHE B O 1
ATOM 968 N N . SER B 1 3 ? -3.908 -2.234 -8.055 1 94.38 3 SER B N 1
ATOM 969 C CA . SER B 1 3 ? -5.355 -2.434 -8.086 1 94.38 3 SER B CA 1
ATOM 970 C C . SER B 1 3 ? -6.012 -1.944 -6.801 1 94.38 3 SER B C 1
ATOM 972 O O . SER B 1 3 ? -7.051 -1.281 -6.844 1 94.38 3 SER B O 1
ATOM 974 N N . HIS B 1 4 ? -5.375 -2.297 -5.68 1 96.5 4 HIS B N 1
ATOM 975 C CA . HIS B 1 4 ? -5.906 -1.938 -4.371 1 96.5 4 HIS B CA 1
ATOM 976 C C . HIS B 1 4 ? -4.824 -1.999 -3.299 1 96.5 4 HIS B C 1
ATOM 978 O O . HIS B 1 4 ? -3.82 -2.699 -3.463 1 96.5 4 HIS B O 1
ATOM 984 N N . VAL B 1 5 ? -5.066 -1.217 -2.246 1 98.25 5 VAL B N 1
ATOM 985 C CA . VAL B 1 5 ? -4.25 -1.291 -1.038 1 98.25 5 VAL B CA 1
ATOM 986 C C . VAL B 1 5 ? -5.152 -1.42 0.187 1 98.25 5 VAL B C 1
ATOM 988 O O . VAL B 1 5 ? -6.133 -0.682 0.326 1 98.25 5 VAL B O 1
ATOM 991 N N . ILE B 1 6 ? -4.828 -2.375 1.007 1 98.5 6 ILE B N 1
ATOM 992 C CA . ILE B 1 6 ? -5.57 -2.6 2.242 1 98.5 6 ILE B CA 1
ATOM 993 C C . ILE B 1 6 ? -4.621 -2.506 3.438 1 98.5 6 ILE B C 1
ATOM 995 O O . ILE B 1 6 ? -3.49 -2.992 3.379 1 98.5 6 ILE B O 1
ATOM 99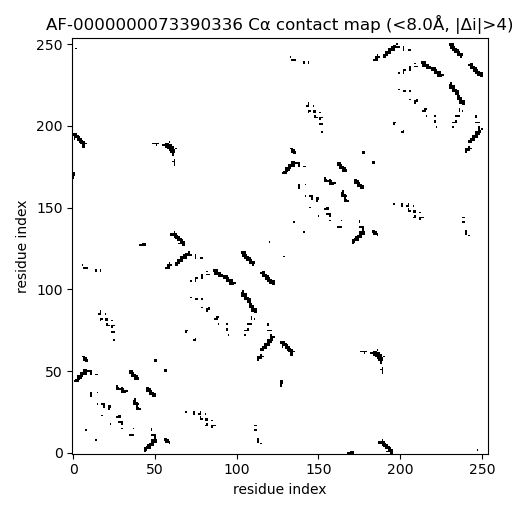9 N N . VAL B 1 7 ? -5.078 -1.861 4.488 1 98.75 7 VAL B N 1
ATOM 1000 C CA . VAL B 1 7 ? -4.328 -1.898 5.734 1 98.75 7 VAL B CA 1
ATOM 1001 C C . VAL B 1 7 ? -5.191 -2.498 6.844 1 98.75 7 VAL B C 1
ATOM 1003 O O . VAL B 1 7 ? -6.422 -2.402 6.801 1 98.75 7 VAL B O 1
ATOM 1006 N N . GLY B 1 8 ? -4.504 -3.107 7.824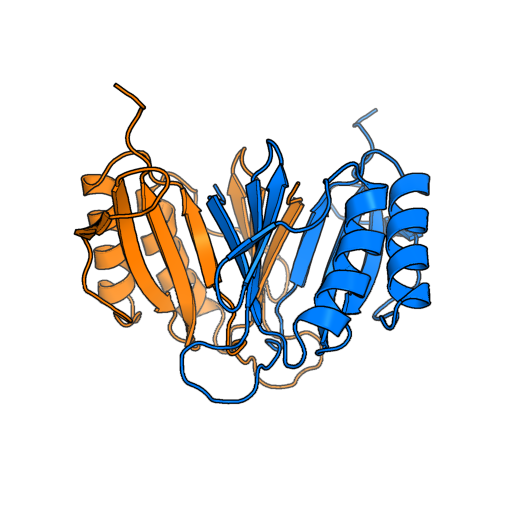 1 98.69 8 GLY B N 1
ATOM 1007 C CA . GLY B 1 8 ? -5.191 -3.629 8.992 1 98.69 8 GLY B CA 1
ATOM 1008 C C . GLY B 1 8 ? -5.441 -2.576 10.055 1 98.69 8 GLY B C 1
ATOM 1009 O O . GLY B 1 8 ? -4.594 -1.707 10.289 1 98.69 8 GLY B O 1
ATOM 1010 N N . VAL B 1 9 ? -6.551 -2.705 10.68 1 98.69 9 VAL B N 1
ATOM 1011 C CA . VAL B 1 9 ? -6.887 -1.809 11.781 1 98.69 9 VAL B CA 1
ATOM 1012 C C . VAL B 1 9 ? -7.512 -2.604 12.922 1 98.69 9 VAL B C 1
ATOM 1014 O O . VAL B 1 9 ? -8.023 -3.705 12.711 1 98.69 9 VAL B O 1
ATOM 1017 N N . THR B 1 10 ? -7.473 -2.088 14.164 1 98.06 10 THR B N 1
ATOM 1018 C CA . THR B 1 10 ? -7.945 -2.809 15.336 1 98.06 10 THR B CA 1
ATOM 1019 C C . THR B 1 10 ? -9.391 -2.426 15.664 1 98.06 10 THR B C 1
ATOM 1021 O O . THR B 1 10 ? -10.117 -3.197 16.297 1 98.06 10 THR B O 1
ATOM 1024 N N . ASP B 1 11 ? -9.805 -1.229 15.352 1 97.75 11 ASP B N 1
ATOM 1025 C CA . ASP B 1 11 ? -11.141 -0.683 15.547 1 97.75 11 ASP B CA 1
ATOM 1026 C C . ASP B 1 11 ? -11.664 -0.047 14.258 1 97.75 11 ASP B C 1
ATOM 1028 O O . ASP B 1 11 ? -11.281 1.071 13.914 1 97.75 11 ASP B O 1
ATOM 1032 N N . LEU B 1 12 ? -12.609 -0.748 13.594 1 97.44 12 LEU B N 1
ATOM 1033 C CA . LEU B 1 12 ? -13.055 -0.377 12.25 1 97.44 12 LEU B CA 1
ATOM 1034 C C . LEU B 1 12 ? -13.734 0.986 12.258 1 97.44 12 LEU B C 1
ATOM 1036 O O . LEU B 1 12 ? -13.461 1.828 11.406 1 97.44 12 LEU B O 1
ATOM 1040 N N . GLU B 1 13 ? -14.539 1.227 13.227 1 97.88 13 GLU B N 1
ATOM 1041 C CA . GLU B 1 13 ? -15.305 2.469 13.25 1 97.88 13 GLU B CA 1
ATOM 1042 C C . GLU B 1 13 ? -14.414 3.662 13.578 1 97.88 13 GLU B C 1
ATOM 1044 O O . GLU B 1 13 ? -14.586 4.746 13.016 1 97.88 13 GLU B O 1
ATOM 1049 N N . LYS B 1 14 ? -13.531 3.461 14.469 1 98.12 14 LYS B N 1
ATOM 1050 C CA . LYS B 1 14 ? -12.555 4.504 14.758 1 98.12 14 LYS B CA 1
ATOM 1051 C C . LYS B 1 14 ? -11.719 4.832 13.523 1 98.12 14 LYS B C 1
ATOM 1053 O O . LYS B 1 14 ? -11.516 6.008 13.203 1 98.12 14 LYS B O 1
ATOM 1058 N N . SER B 1 15 ? -11.281 3.826 12.875 1 98.62 15 SER B N 1
ATOM 1059 C CA . SER B 1 15 ? -10.469 4.016 11.68 1 98.62 15 SER B CA 1
ATOM 1060 C C . SER B 1 15 ? -11.281 4.617 10.547 1 98.62 15 SER B C 1
ATOM 1062 O O . SER B 1 15 ? -10.766 5.43 9.773 1 98.62 15 SER B O 1
ATOM 1064 N N . LYS B 1 16 ? -12.477 4.145 10.43 1 98.5 16 LYS B N 1
ATOM 1065 C CA . LYS B 1 16 ? -13.336 4.738 9.406 1 98.5 16 LYS B CA 1
ATOM 1066 C C . LYS B 1 16 ? -13.453 6.246 9.602 1 98.5 16 LYS B C 1
ATOM 1068 O O . LYS B 1 16 ? -13.414 7.004 8.625 1 98.5 16 LYS B O 1
ATOM 1073 N N . ARG B 1 17 ? -13.672 6.703 10.828 1 98.5 17 ARG B N 1
ATOM 1074 C CA . ARG B 1 17 ? -13.758 8.133 11.102 1 98.5 17 ARG B CA 1
ATOM 1075 C C . ARG B 1 17 ? -12.484 8.852 10.664 1 98.5 17 ARG B C 1
ATOM 1077 O O . ARG B 1 17 ? -12.555 9.906 10.023 1 98.5 17 ARG B O 1
ATOM 1084 N N . PHE B 1 18 ? -11.406 8.297 10.977 1 98.88 18 PHE B N 1
ATOM 1085 C CA . PHE B 1 18 ? -10.109 8.836 10.602 1 98.88 18 PHE B CA 1
ATOM 1086 C C . PHE B 1 18 ? -9.984 8.953 9.086 1 98.88 18 PHE B C 1
ATOM 1088 O O . PHE B 1 18 ? -9.703 10.031 8.562 1 98.88 18 PHE B O 1
ATOM 1095 N N . TYR B 1 19 ? -10.211 7.863 8.359 1 98.81 19 TYR B N 1
ATOM 1096 C CA . TYR B 1 19 ? -9.953 7.82 6.926 1 98.81 19 TYR B CA 1
ATOM 1097 C C . TYR B 1 19 ? -11.023 8.586 6.152 1 98.81 19 TYR B C 1
ATOM 1099 O O . TYR B 1 19 ? -10.742 9.164 5.102 1 98.81 19 TYR B O 1
ATOM 1107 N N . ASP B 1 20 ? -12.297 8.602 6.672 1 98.69 20 ASP B N 1
ATOM 1108 C CA . ASP B 1 20 ? -13.305 9.469 6.066 1 98.69 20 ASP B CA 1
ATOM 1109 C C . ASP B 1 20 ? -12.836 10.922 6.035 1 98.69 20 ASP B C 1
ATOM 1111 O O . ASP B 1 20 ? -12.961 11.594 5.012 1 98.69 20 ASP B O 1
ATOM 1115 N N . ALA B 1 21 ? -12.359 11.352 7.168 1 98.56 21 ALA B N 1
ATOM 1116 C CA . ALA B 1 21 ? -11.906 12.742 7.285 1 98.56 21 ALA B CA 1
ATOM 1117 C C . ALA B 1 21 ? -10.703 13 6.379 1 98.56 21 ALA B C 1
ATOM 1119 O O . ALA B 1 21 ? -10.672 14 5.66 1 98.56 21 ALA B O 1
ATOM 1120 N N . LEU B 1 22 ? -9.773 12.141 6.414 1 97.75 22 LEU B N 1
ATOM 1121 C CA . LEU B 1 22 ? -8.508 12.281 5.707 1 97.75 22 LEU B CA 1
ATOM 1122 C C . LEU B 1 22 ? -8.719 12.234 4.199 1 97.75 22 LEU B C 1
ATOM 1124 O O . LEU B 1 22 ? -8.289 13.148 3.484 1 97.75 22 LEU B O 1
ATOM 1128 N N . LEU B 1 23 ? -9.391 11.195 3.695 1 98 23 LEU B N 1
ATOM 1129 C CA . LEU B 1 23 ? -9.57 10.984 2.264 1 98 23 LEU B CA 1
ATOM 1130 C C . LEU B 1 23 ? -10.609 11.945 1.699 1 98 23 LEU B C 1
ATOM 1132 O O . LEU B 1 23 ? -10.586 12.266 0.508 1 98 23 LEU B O 1
ATOM 1136 N N . GLY B 1 24 ? -11.484 12.422 2.564 1 97.75 24 GLY B N 1
ATOM 1137 C CA . GLY B 1 24 ? -12.414 13.461 2.152 1 97.75 24 GLY B CA 1
ATOM 1138 C C . GLY B 1 24 ? -11.727 14.703 1.626 1 97.75 24 GLY B C 1
ATOM 1139 O O . GLY B 1 24 ? -12.25 15.391 0.747 1 97.75 24 GLY B O 1
ATOM 1140 N N . THR B 1 25 ? -10.586 15.008 2.143 1 97.94 25 THR B N 1
ATOM 1141 C CA . THR B 1 25 ? -9.859 16.203 1.754 1 97.94 25 THR B CA 1
ATOM 1142 C C . THR B 1 25 ? -9.375 16.109 0.311 1 97.94 25 THR B C 1
ATOM 1144 O O . THR B 1 25 ? -8.977 17.109 -0.291 1 97.94 25 THR B O 1
ATOM 1147 N N . ILE B 1 26 ? -9.414 14.914 -0.235 1 96 26 ILE B N 1
ATOM 1148 C CA . ILE B 1 26 ? -8.961 14.75 -1.613 1 96 26 ILE B CA 1
ATOM 1149 C C . ILE B 1 26 ? -10.117 14.242 -2.477 1 96 26 ILE B C 1
ATOM 1151 O O . ILE B 1 26 ? -9.891 13.656 -3.539 1 96 26 ILE B O 1
ATOM 1155 N N . GLY B 1 27 ? -11.289 14.344 -1.949 1 95.44 27 GLY B N 1
ATOM 1156 C CA . GLY B 1 27 ? -12.492 14.125 -2.744 1 95.44 27 GLY B CA 1
ATOM 1157 C C . GLY B 1 27 ? -12.922 12.672 -2.781 1 95.44 27 GLY B C 1
ATOM 1158 O O . GLY B 1 27 ? -13.75 12.281 -3.613 1 95.44 27 GLY B O 1
ATOM 1159 N N . VAL B 1 28 ? -12.375 11.844 -1.967 1 96.69 28 VAL B N 1
ATOM 1160 C CA . VAL B 1 28 ? -12.797 10.445 -1.904 1 96.69 28 VAL B CA 1
ATOM 1161 C C . VAL B 1 28 ? -14.023 10.32 -1.006 1 96.69 28 VAL B C 1
ATOM 1163 O O . VAL B 1 28 ? -14.016 10.773 0.139 1 96.69 28 VAL B O 1
ATOM 1166 N N . PRO B 1 29 ? -15.055 9.711 -1.491 1 96.5 29 PRO B N 1
ATOM 1167 C CA . PRO B 1 29 ? -16.266 9.57 -0.674 1 96.5 29 PRO B CA 1
ATOM 1168 C C . PRO B 1 29 ? -16.047 8.664 0.541 1 96.5 29 PRO B C 1
ATOM 1170 O O . PRO B 1 29 ? -15.07 7.914 0.59 1 96.5 29 PRO B O 1
ATOM 1173 N N . PRO B 1 30 ? -16.969 8.758 1.474 1 97.44 30 PRO B N 1
ATOM 1174 C CA . PRO B 1 30 ? -16.859 7.922 2.672 1 97.44 30 PRO B CA 1
ATOM 1175 C C . PRO B 1 30 ? -16.781 6.43 2.348 1 97.44 30 PRO B C 1
ATOM 1177 O O . PRO B 1 30 ? -17.297 5.988 1.317 1 97.44 30 PRO B O 1
ATOM 1180 N N . GLY B 1 31 ? -16.156 5.75 3.303 1 97.5 31 GLY B N 1
ATOM 1181 C CA . GLY B 1 31 ? -15.961 4.316 3.127 1 97.5 31 GLY B CA 1
ATOM 1182 C C . GLY B 1 31 ? -17.266 3.549 3.049 1 97.5 31 GLY B C 1
ATOM 1183 O O . GLY B 1 31 ? -18.219 3.857 3.77 1 97.5 31 GLY B O 1
ATOM 1184 N N . MET B 1 32 ? -17.219 2.623 2.172 1 96.12 32 MET B N 1
ATOM 1185 C CA . MET B 1 32 ? -18.359 1.725 2.041 1 96.12 32 MET B CA 1
ATOM 1186 C C . MET B 1 32 ? -18.125 0.425 2.803 1 96.12 32 MET B C 1
ATOM 1188 O O . MET B 1 32 ? -17.094 -0.22 2.629 1 96.12 32 MET B O 1
ATOM 1192 N N . ALA B 1 33 ? -19.094 0.054 3.52 1 94.69 33 ALA B N 1
ATOM 1193 C CA . ALA B 1 33 ? -18.953 -1.14 4.352 1 94.69 33 ALA B CA 1
ATOM 1194 C C . ALA B 1 33 ? -19.031 -2.408 3.506 1 94.69 33 ALA B C 1
ATOM 1196 O O . ALA B 1 33 ? -19.828 -2.492 2.568 1 94.69 33 ALA B O 1
ATOM 1197 N N . ASN B 1 34 ? -18.203 -3.33 3.898 1 90.94 34 ASN B N 1
ATOM 1198 C CA . ASN B 1 34 ? -18.219 -4.688 3.369 1 90.94 34 ASN B CA 1
ATOM 1199 C C . ASN B 1 34 ? -17.688 -5.691 4.391 1 90.94 34 ASN B C 1
ATOM 1201 O O . ASN B 1 34 ? -16.484 -5.91 4.484 1 90.94 34 ASN B O 1
ATOM 1205 N N . LYS B 1 35 ? -18.594 -6.277 5.113 1 89.94 35 LYS B N 1
ATOM 1206 C CA . LYS B 1 35 ? -18.203 -7.195 6.18 1 89.94 35 LYS B CA 1
ATOM 1207 C C . LYS B 1 35 ? -17.344 -6.492 7.219 1 89.94 35 LYS B C 1
ATOM 1209 O O . LYS B 1 35 ? -17.766 -5.496 7.812 1 89.94 35 LYS B O 1
ATOM 1214 N N . SER B 1 36 ? -16.156 -7.055 7.441 1 93.31 36 SER B N 1
ATOM 1215 C CA . SER B 1 36 ? -15.258 -6.484 8.438 1 93.31 36 SER B CA 1
ATOM 1216 C C . SER B 1 36 ? -14.273 -5.508 7.797 1 93.31 36 SER B C 1
ATOM 1218 O O . SER B 1 36 ? -13.125 -5.406 8.227 1 93.31 36 SER B O 1
ATOM 1220 N N . ARG B 1 37 ? -14.82 -4.797 6.73 1 96.88 37 ARG B N 1
ATOM 1221 C CA . ARG B 1 37 ? -13.969 -3.875 5.988 1 96.88 37 ARG B CA 1
ATOM 1222 C C . ARG B 1 37 ? -14.727 -2.604 5.621 1 96.88 37 ARG B C 1
ATOM 1224 O O . ARG B 1 37 ? -15.953 -2.57 5.684 1 96.88 37 ARG B O 1
ATOM 1231 N N . TYR B 1 38 ? -14.016 -1.56 5.367 1 97.75 38 TYR B N 1
ATOM 1232 C CA . TYR B 1 38 ? -14.469 -0.412 4.586 1 97.75 38 TYR B CA 1
ATOM 1233 C C . TYR B 1 38 ? -13.594 -0.203 3.359 1 97.75 38 TYR B C 1
ATOM 1235 O O . TYR B 1 38 ? -12.375 -0.347 3.432 1 97.75 38 TYR B O 1
ATOM 1243 N N . PHE B 1 39 ? -14.234 0.154 2.258 1 97.44 39 PHE B N 1
ATOM 1244 C CA . PHE B 1 39 ? -13.516 0.426 1.02 1 97.44 39 PHE B CA 1
ATOM 1245 C C . PHE B 1 39 ? -13.727 1.87 0.579 1 97.44 39 PHE B C 1
ATOM 1247 O O . PHE B 1 39 ? -14.828 2.402 0.679 1 97.44 39 PHE B O 1
ATOM 1254 N N . TYR B 1 40 ? -12.648 2.465 0.172 1 97.81 40 TYR B N 1
ATOM 1255 C CA . TYR B 1 40 ? -12.617 3.803 -0.407 1 97.81 40 TYR B CA 1
ATOM 1256 C C . TYR B 1 40 ? -12.25 3.75 -1.885 1 97.81 40 TYR B C 1
ATOM 1258 O O . TYR B 1 40 ? -11.117 3.398 -2.238 1 97.81 40 TYR B O 1
ATOM 1266 N N . ARG B 1 41 ? -13.172 4.129 -2.705 1 93.94 41 ARG B N 1
ATOM 1267 C CA . ARG B 1 41 ? -12.977 3.98 -4.145 1 93.94 41 ARG B CA 1
ATOM 1268 C C . ARG B 1 41 ? -12.742 5.336 -4.809 1 93.94 41 ARG B C 1
ATOM 1270 O O . ARG B 1 41 ? -13.406 6.32 -4.473 1 93.94 41 ARG B O 1
ATOM 1277 N N . SER B 1 42 ? -11.805 5.301 -5.684 1 89.56 42 SER B N 1
ATOM 1278 C CA . SER B 1 42 ? -11.523 6.434 -6.555 1 89.56 42 SER B CA 1
ATOM 1279 C C . SER B 1 42 ? -11.055 5.969 -7.93 1 89.56 42 SER B C 1
ATOM 1281 O O . SER B 1 42 ? -10.703 4.801 -8.109 1 89.56 42 SER B O 1
ATOM 1283 N N . PRO B 1 43 ? -11.102 6.824 -8.93 1 82 43 PRO B N 1
ATOM 1284 C CA . PRO B 1 43 ? -10.594 6.441 -10.25 1 82 43 PRO B CA 1
ATOM 1285 C C . PRO B 1 43 ? -9.148 5.949 -10.203 1 82 43 PRO B C 1
ATOM 1287 O O . PRO B 1 43 ? -8.734 5.16 -11.055 1 82 43 PRO B O 1
ATOM 1290 N N . GLY B 1 44 ? -8.414 6.332 -9.227 1 79.5 44 GLY B N 1
ATOM 1291 C CA . GLY B 1 44 ? -7 6 -9.164 1 79.5 44 GLY B CA 1
ATOM 1292 C C . GLY B 1 44 ? -6.715 4.73 -8.391 1 79.5 44 GLY B C 1
ATOM 1293 O O . GLY B 1 44 ? -5.559 4.34 -8.227 1 79.5 44 GLY B O 1
ATOM 1294 N N . GLY B 1 45 ? -7.82 4.07 -7.887 1 86.81 45 GLY B N 1
ATOM 1295 C CA . GLY B 1 45 ? -7.586 2.838 -7.152 1 86.81 45 GLY B CA 1
ATOM 1296 C C . GLY B 1 45 ? -8.547 2.645 -5.992 1 86.81 45 GLY B C 1
ATOM 1297 O O . GLY B 1 45 ? -9.469 3.436 -5.805 1 86.81 45 GLY B O 1
ATOM 1298 N N . LEU B 1 46 ? -8.344 1.562 -5.293 1 95.19 46 LEU B N 1
ATOM 1299 C CA . LEU B 1 46 ? -9.172 1.164 -4.16 1 95.19 46 LEU B CA 1
ATOM 1300 C C . LEU B 1 46 ? -8.336 1.037 -2.893 1 95.19 46 LEU B C 1
ATOM 1302 O O . LEU B 1 46 ? -7.297 0.365 -2.893 1 95.19 46 LEU B O 1
ATOM 1306 N N . PHE B 1 47 ? -8.711 1.84 -1.898 1 98.12 47 PHE B N 1
ATOM 1307 C CA . PHE B 1 47 ? -8.109 1.71 -0.576 1 98.12 47 PHE B CA 1
ATOM 1308 C C . PHE B 1 47 ? -9.078 1.051 0.396 1 98.12 47 PHE B C 1
ATOM 1310 O O . PHE B 1 47 ? -10.281 1.316 0.358 1 98.12 47 PHE B O 1
ATOM 1317 N N . GLY B 1 48 ? -8.562 0.234 1.236 1 98.25 48 GLY B N 1
ATOM 1318 C CA . GLY B 1 48 ? -9.43 -0.418 2.199 1 98.25 48 GLY B CA 1
ATOM 1319 C C . GLY B 1 48 ? -8.805 -0.552 3.576 1 98.25 48 GLY B C 1
ATOM 1320 O O . GLY B 1 48 ? -7.582 -0.521 3.713 1 98.25 48 GLY B O 1
ATOM 1321 N N . ILE B 1 49 ? -9.641 -0.656 4.555 1 98.75 49 ILE B N 1
ATOM 1322 C CA . ILE B 1 49 ? -9.25 -1.006 5.918 1 98.75 49 ILE B CA 1
ATOM 1323 C C . ILE B 1 49 ? -9.984 -2.271 6.352 1 98.75 49 ILE B C 1
ATOM 1325 O O . ILE B 1 49 ? -11.133 -2.496 5.965 1 98.75 49 ILE B O 1
ATOM 1329 N N . THR B 1 50 ? -9.32 -3.043 7.141 1 98.5 50 THR B N 1
ATOM 1330 C CA . THR B 1 50 ? -9.906 -4.332 7.5 1 98.5 50 THR B CA 1
ATOM 1331 C C . THR B 1 50 ? -9.5 -4.73 8.914 1 98.5 50 THR B C 1
ATOM 1333 O O . THR B 1 50 ? -8.391 -4.438 9.359 1 98.5 50 THR B O 1
ATOM 1336 N N . LEU B 1 51 ? -10.461 -5.383 9.602 1 97.94 51 LEU B N 1
ATOM 1337 C CA . LEU B 1 51 ? -10.016 -6.289 10.656 1 97.94 51 LEU B CA 1
ATOM 1338 C C . LEU B 1 51 ? -9.305 -7.5 10.062 1 97.94 51 LEU B C 1
ATOM 1340 O O . LEU B 1 51 ? -9.781 -8.094 9.094 1 97.94 51 LEU B O 1
ATOM 1344 N N . PRO B 1 52 ? -8.125 -7.836 10.648 1 97.12 52 PRO B N 1
ATOM 1345 C CA . PRO B 1 52 ? -7.414 -8.969 10.047 1 97.12 52 PRO B CA 1
ATOM 1346 C C . PRO B 1 52 ? -8.266 -10.234 9.992 1 97.12 52 PRO B C 1
ATOM 1348 O O . PRO B 1 52 ? -8.992 -10.539 10.945 1 97.12 52 PRO B O 1
ATOM 1351 N N . ILE B 1 53 ? -8.141 -10.93 8.961 1 93.25 53 ILE B N 1
ATOM 1352 C CA . ILE B 1 53 ? -9.023 -12.062 8.695 1 93.25 53 ILE B CA 1
ATOM 1353 C C . ILE B 1 53 ? -8.578 -13.266 9.516 1 93.25 53 ILE B C 1
ATOM 1355 O O . ILE B 1 53 ? -9.328 -14.234 9.664 1 93.25 53 ILE B O 1
ATOM 1359 N N . ASN B 1 54 ? -7.383 -13.227 10.031 1 94.38 54 ASN B N 1
ATOM 1360 C CA . ASN B 1 54 ? -6.883 -14.367 10.789 1 94.38 54 ASN B CA 1
ATOM 1361 C C . ASN B 1 54 ? -7.266 -14.266 12.266 1 94.38 54 ASN B C 1
ATOM 1363 O O . ASN B 1 54 ? -6.852 -15.094 13.078 1 94.38 54 ASN B O 1
ATOM 1367 N N . GLY B 1 55 ? -7.938 -13.195 12.664 1 93.38 55 GLY B N 1
ATOM 1368 C CA . GLY B 1 55 ? -8.438 -13.031 14.023 1 93.38 55 GLY B CA 1
ATOM 1369 C C . GLY B 1 55 ? -7.406 -12.445 14.969 1 93.38 55 GLY B C 1
ATOM 1370 O O . GLY B 1 55 ? -7.707 -12.188 16.141 1 93.38 55 GLY B O 1
ATOM 1371 N N . GLU B 1 56 ? -6.16 -12.32 14.516 1 96.69 56 GLU B N 1
ATOM 1372 C CA . GLU B 1 56 ? -5.105 -11.703 15.32 1 96.69 56 GLU B CA 1
ATOM 1373 C C . GLU B 1 56 ? -5.152 -10.18 15.203 1 96.69 56 GLU B C 1
ATOM 1375 O O . GLU B 1 56 ? -5.746 -9.641 14.273 1 96.69 56 GLU B O 1
ATOM 1380 N N . PRO B 1 57 ? -4.59 -9.469 16.188 1 97 57 PRO B N 1
ATOM 1381 C CA . PRO B 1 57 ? -4.609 -8.008 16.125 1 97 57 PRO B CA 1
ATOM 1382 C C . PRO B 1 57 ? -3.918 -7.461 14.883 1 97 57 PRO B C 1
ATOM 1384 O O . PRO B 1 57 ? -2.926 -8.031 14.422 1 97 57 PRO B O 1
ATOM 1387 N N . ALA B 1 58 ? -4.465 -6.391 14.375 1 98.25 58 ALA B N 1
ATOM 1388 C CA . ALA B 1 58 ? -3.811 -5.668 13.289 1 98.25 58 ALA B CA 1
ATOM 1389 C C . ALA B 1 58 ? -2.461 -5.109 13.734 1 98.25 58 ALA B C 1
ATOM 1391 O O . ALA B 1 58 ? -2.299 -4.703 14.883 1 98.25 58 ALA B O 1
ATOM 1392 N N . THR B 1 59 ? -1.508 -5.117 12.852 1 98.38 59 THR B N 1
ATOM 1393 C CA . THR B 1 59 ? -0.224 -4.453 13.047 1 98.38 59 THR B CA 1
ATOM 1394 C C . THR B 1 59 ? 0.168 -3.664 11.797 1 98.38 59 THR B C 1
ATOM 1396 O O . THR B 1 59 ? -0.296 -3.965 10.695 1 98.38 59 THR B O 1
ATOM 1399 N N . HIS B 1 60 ? 0.984 -2.65 12.023 1 98.38 60 HIS B N 1
ATOM 1400 C CA . HIS B 1 60 ? 1.561 -1.927 10.891 1 98.38 60 HIS B CA 1
ATOM 1401 C C . HIS B 1 60 ? 2.92 -2.5 10.508 1 98.38 60 HIS B C 1
ATOM 1403 O O . HIS B 1 60 ? 3.598 -3.113 11.336 1 98.38 60 HIS B O 1
ATOM 1409 N N . GLY B 1 61 ? 3.254 -2.391 9.242 1 98.31 61 GLY B N 1
ATOM 1410 C CA . GLY B 1 61 ? 4.57 -2.826 8.805 1 98.31 61 GLY B CA 1
ATOM 1411 C C . GLY B 1 61 ? 5.66 -1.811 9.086 1 98.31 61 GLY B C 1
ATOM 1412 O O . GLY B 1 61 ? 5.477 -0.614 8.859 1 98.31 61 GLY B O 1
ATOM 1413 N N . ASN B 1 62 ? 6.828 -2.305 9.625 1 98.5 62 ASN B N 1
ATOM 1414 C CA . ASN B 1 62 ? 7.988 -1.431 9.75 1 98.5 62 ASN B CA 1
ATOM 1415 C C . ASN B 1 62 ? 8.719 -1.272 8.414 1 98.5 62 ASN B C 1
ATOM 1417 O O . ASN B 1 62 ? 9.25 -2.244 7.875 1 98.5 62 ASN B O 1
ATOM 1421 N N . GLY B 1 63 ? 8.75 -0.087 7.914 1 97.81 63 GLY B N 1
ATOM 1422 C CA . GLY B 1 63 ? 9.289 0.195 6.594 1 97.81 63 GLY B CA 1
ATOM 1423 C C . GLY B 1 63 ? 8.227 0.505 5.562 1 97.81 63 GLY B C 1
ATOM 1424 O O . GLY B 1 63 ? 8.531 0.985 4.469 1 97.81 63 GLY B O 1
ATOM 1425 N N . SER B 1 64 ? 6.973 0.267 5.902 1 98.56 64 SER B N 1
ATOM 1426 C CA . SER B 1 64 ? 5.875 0.433 4.957 1 98.56 64 SER B CA 1
ATOM 1427 C C . SER B 1 64 ? 5.375 1.873 4.938 1 98.56 64 SER B C 1
ATOM 1429 O O . SER B 1 64 ? 5.34 2.539 5.973 1 98.56 64 SER B O 1
ATOM 1431 N N . THR B 1 65 ? 5.023 2.391 3.791 1 98.56 65 THR B N 1
ATOM 1432 C CA . THR B 1 65 ? 4.379 3.686 3.605 1 98.56 65 THR B CA 1
ATOM 1433 C C . THR B 1 65 ? 3.354 3.623 2.48 1 98.56 65 THR B C 1
ATOM 1435 O O . THR B 1 65 ? 3.623 3.062 1.416 1 98.56 65 THR B O 1
ATOM 1438 N N . ILE B 1 66 ? 2.16 4.098 2.719 1 98.5 66 ILE B N 1
ATOM 1439 C CA . ILE B 1 66 ? 1.17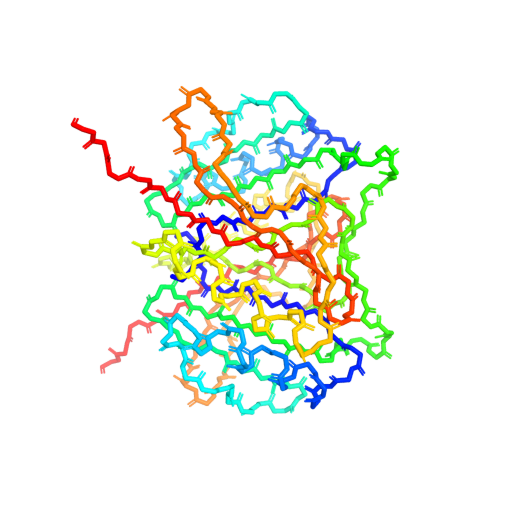5 4.312 1.664 1 98.5 66 ILE B CA 1
ATOM 1440 C C . ILE B 1 66 ? 1.105 5.797 1.318 1 98.5 66 ILE B C 1
ATOM 1442 O O . ILE B 1 66 ? 0.744 6.621 2.162 1 98.5 66 ILE B O 1
ATOM 1446 N N . GLY B 1 67 ? 1.454 6.082 0.103 1 97.69 67 GLY B N 1
ATOM 1447 C CA . GLY B 1 67 ? 1.462 7.457 -0.371 1 97.69 67 GLY B CA 1
ATOM 1448 C C . GLY B 1 67 ? 0.229 7.816 -1.18 1 97.69 67 GLY B C 1
ATOM 1449 O O . GLY B 1 67 ? -0.209 7.039 -2.029 1 97.69 67 GLY B O 1
ATOM 1450 N N . PHE B 1 68 ? -0.286 8.938 -0.939 1 97.31 68 PHE B N 1
ATOM 1451 C CA . PHE B 1 68 ? -1.423 9.492 -1.664 1 97.31 68 PHE B CA 1
ATOM 1452 C C . PHE B 1 68 ? -1.011 10.734 -2.453 1 97.31 68 PHE B C 1
ATOM 1454 O O . PHE B 1 68 ? -0.245 11.562 -1.961 1 97.31 68 PHE B O 1
ATOM 1461 N N . ALA B 1 69 ? -1.529 10.789 -3.611 1 95.69 69 ALA B N 1
ATOM 1462 C CA . ALA B 1 69 ? -1.196 11.898 -4.496 1 95.69 69 ALA B CA 1
ATOM 1463 C C . ALA B 1 69 ? -2.004 13.141 -4.141 1 95.69 69 ALA B C 1
ATOM 1465 O O . ALA B 1 69 ? -3.211 13.062 -3.895 1 95.69 69 ALA B O 1
ATOM 1466 N N . MET B 1 70 ? -1.363 14.258 -4.094 1 97.25 70 MET B N 1
ATOM 1467 C CA . MET B 1 70 ? -1.978 15.555 -3.834 1 97.25 70 MET B CA 1
ATOM 1468 C C . MET B 1 70 ? -1.9 16.453 -5.066 1 97.25 70 MET B C 1
ATOM 1470 O O . MET B 1 70 ? -0.961 16.344 -5.859 1 97.25 70 MET B O 1
ATOM 1474 N N . GLN B 1 71 ? -2.842 17.328 -5.121 1 96.81 71 GLN B N 1
ATOM 1475 C CA . GLN B 1 71 ? -2.896 18.219 -6.273 1 96.81 71 GLN B CA 1
ATOM 1476 C C . GLN B 1 71 ? -2.271 19.578 -5.945 1 96.81 71 GLN B C 1
ATOM 1478 O O . GLN B 1 71 ? -2.096 20.406 -6.836 1 96.81 71 GLN B O 1
ATOM 1483 N N . SER B 1 72 ? -1.986 19.812 -4.688 1 97.75 72 SER B N 1
ATOM 1484 C CA . SER B 1 72 ? -1.358 21.047 -4.223 1 97.75 72 SER B CA 1
ATOM 1485 C C . SER B 1 72 ? -0.786 20.891 -2.82 1 97.75 72 SER B C 1
ATOM 1487 O O . SER B 1 72 ? -1.165 19.969 -2.092 1 97.75 72 SER B O 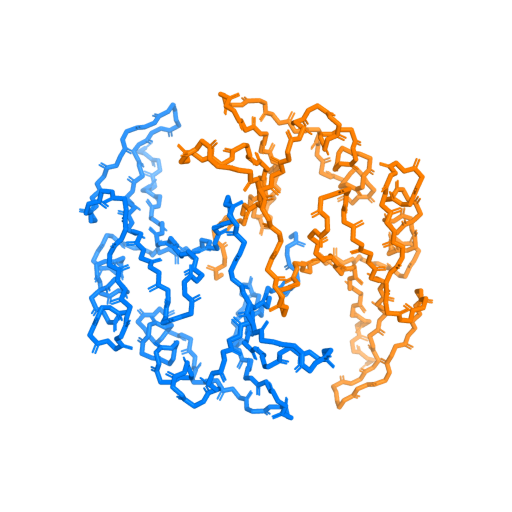1
ATOM 1489 N N . PRO B 1 73 ? 0.139 21.797 -2.453 1 98 73 PRO B N 1
ATOM 1490 C CA . PRO B 1 73 ? 0.614 21.797 -1.067 1 98 73 PRO B CA 1
ATOM 1491 C C . PRO B 1 73 ? -0.51 22 -0.057 1 98 73 PRO B C 1
ATOM 1493 O O . PRO B 1 73 ? -0.507 21.391 1.014 1 98 73 PRO B O 1
ATOM 1496 N N . GLU B 1 74 ? -1.463 22.875 -0.381 1 98.38 74 GLU B N 1
ATOM 1497 C CA . GLU B 1 74 ? -2.586 23.156 0.51 1 98.38 74 GLU B CA 1
ATOM 1498 C C . GLU B 1 74 ? -3.414 21.891 0.76 1 98.38 74 GLU B C 1
ATOM 1500 O O . GLU B 1 74 ? -3.893 21.672 1.874 1 98.38 74 GLU B O 1
ATOM 1505 N N . GLN B 1 75 ? -3.568 21.125 -0.257 1 98.44 75 GLN B N 1
ATOM 1506 C CA . GLN B 1 75 ? -4.305 19.875 -0.11 1 98.44 75 GLN B CA 1
ATOM 1507 C C . GLN B 1 75 ? -3.557 18.891 0.792 1 98.44 75 GLN B C 1
ATOM 1509 O O . GLN B 1 75 ? -4.168 18.203 1.604 1 98.44 75 GLN B O 1
ATOM 1514 N N . ALA B 1 76 ? -2.256 18.875 0.643 1 98.5 76 ALA B N 1
ATOM 1515 C CA . ALA B 1 76 ? -1.425 18.031 1.502 1 98.5 76 ALA B CA 1
ATOM 1516 C C . ALA B 1 76 ? -1.538 18.469 2.963 1 98.5 76 ALA B C 1
ATOM 1518 O O . ALA B 1 76 ? -1.645 17.625 3.855 1 98.5 76 ALA B O 1
ATOM 1519 N N . ASP B 1 77 ? -1.551 19.75 3.166 1 98.62 77 ASP B N 1
ATOM 1520 C CA . ASP B 1 77 ? -1.714 20.281 4.516 1 98.62 77 ASP B CA 1
ATOM 1521 C C . ASP B 1 77 ? -3.072 19.891 5.098 1 98.62 77 ASP B C 1
ATOM 1523 O O . ASP B 1 77 ? -3.168 19.516 6.266 1 98.62 77 ASP B O 1
ATOM 1527 N N . ALA B 1 78 ? -4.066 20.031 4.297 1 98.75 78 ALA B N 1
ATOM 1528 C CA . ALA B 1 78 ? -5.414 19.688 4.742 1 98.75 78 ALA B CA 1
ATOM 1529 C C . ALA B 1 78 ? -5.523 18.203 5.086 1 98.75 78 ALA B C 1
ATOM 1531 O O . ALA B 1 78 ? -6.152 17.844 6.082 1 98.75 78 ALA B O 1
ATOM 1532 N N . PHE B 1 79 ? -4.949 17.406 4.266 1 98.69 79 PHE B N 1
ATOM 1533 C CA . PHE B 1 79 ? -4.891 15.961 4.48 1 98.69 79 PHE B CA 1
ATOM 1534 C C . PHE B 1 79 ? -4.242 15.633 5.82 1 98.69 79 PHE B C 1
ATOM 1536 O O . PHE B 1 79 ? -4.809 14.898 6.629 1 98.69 79 PHE B O 1
ATOM 1543 N N . HIS B 1 80 ? -3.098 16.203 6.035 1 98.69 80 HIS B N 1
ATOM 1544 C CA . HIS B 1 80 ? -2.344 15.992 7.266 1 98.69 80 HIS B CA 1
ATOM 1545 C C . HIS B 1 80 ? -3.119 16.484 8.484 1 98.69 80 HIS B C 1
ATOM 1547 O O . HIS B 1 80 ? -3.248 15.773 9.477 1 98.69 80 HIS B O 1
ATOM 1553 N N . ALA B 1 81 ? -3.662 17.672 8.406 1 98.75 81 ALA B N 1
ATOM 1554 C CA . ALA B 1 81 ? -4.398 18.281 9.508 1 98.75 81 ALA B CA 1
ATOM 1555 C C . ALA B 1 81 ? -5.633 17.453 9.867 1 98.75 81 ALA B C 1
ATOM 1557 O O . ALA B 1 81 ? -5.941 17.266 11.047 1 98.75 81 ALA B O 1
ATOM 1558 N N . ALA B 1 82 ? -6.352 17.031 8.859 1 98.75 82 ALA B N 1
ATOM 1559 C CA . ALA B 1 82 ? -7.527 16.188 9.086 1 98.75 82 ALA B CA 1
ATOM 1560 C C . ALA B 1 82 ? -7.152 14.906 9.812 1 98.75 82 ALA B C 1
ATOM 1562 O O . ALA B 1 82 ? -7.879 14.445 10.695 1 98.75 82 ALA B O 1
ATOM 1563 N N . GLY B 1 83 ? -6.035 14.297 9.375 1 98.44 83 GLY B N 1
ATOM 1564 C CA . GLY B 1 83 ? -5.559 13.094 10.031 1 98.44 83 GLY B CA 1
ATOM 1565 C C . GLY B 1 83 ? -5.234 13.305 11.5 1 98.44 83 GLY B C 1
ATOM 1566 O O . GLY B 1 83 ? -5.688 12.547 12.359 1 98.44 83 GLY B O 1
ATOM 1567 N N . VAL B 1 84 ? -4.52 14.344 11.758 1 98.31 84 VAL B N 1
ATOM 1568 C CA . VAL B 1 84 ? -4.113 14.641 13.133 1 98.31 84 VAL B CA 1
ATOM 1569 C C . VAL B 1 84 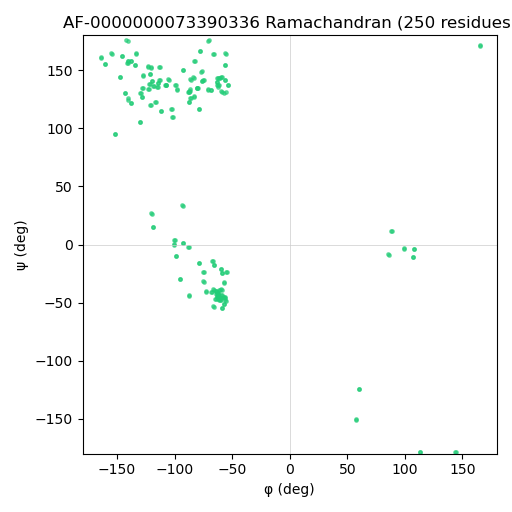? -5.348 14.93 13.977 1 98.31 84 VAL B C 1
ATOM 1571 O O . VAL B 1 84 ? -5.465 14.445 15.102 1 98.31 84 VAL B O 1
ATOM 1574 N N . ALA B 1 85 ? -6.277 15.625 13.445 1 98.62 85 ALA B N 1
ATOM 1575 C CA . ALA B 1 85 ? -7.496 16 14.156 1 98.62 85 ALA B CA 1
ATOM 1576 C C . ALA B 1 85 ? -8.344 14.781 14.484 1 98.62 85 ALA B C 1
ATOM 1578 O O . ALA B 1 85 ? -9.227 14.836 15.344 1 98.62 85 ALA B O 1
ATOM 1579 N N . ASN B 1 86 ? -8.086 13.703 13.828 1 98.62 86 ASN B N 1
ATOM 1580 C CA . ASN B 1 86 ? -8.938 12.531 13.992 1 98.62 86 ASN B CA 1
ATOM 1581 C C . ASN B 1 86 ? -8.148 11.336 14.516 1 98.62 86 ASN B C 1
ATOM 1583 O O . ASN B 1 86 ? -8.477 10.188 14.211 1 98.62 86 ASN B O 1
ATOM 1587 N N . GLY B 1 87 ? -7.098 11.609 15.211 1 98.12 87 GLY B N 1
ATOM 1588 C CA . GLY B 1 87 ? -6.457 10.547 15.969 1 98.12 87 GLY B CA 1
ATOM 1589 C C . GLY B 1 87 ? -5.129 10.109 15.383 1 98.12 87 GLY B C 1
ATOM 1590 O O . GLY B 1 87 ? -4.438 9.266 15.953 1 98.12 87 GLY B O 1
ATOM 1591 N N . GLY B 1 88 ? -4.715 10.664 14.211 1 98.44 88 GLY B N 1
ATOM 1592 C CA . GLY B 1 88 ? -3.4 10.383 13.656 1 98.44 88 GLY B CA 1
ATOM 1593 C C . GLY B 1 88 ? -2.285 11.148 14.344 1 98.44 88 GLY B C 1
ATOM 1594 O O . GLY B 1 88 ? -2.547 12.039 15.156 1 98.44 88 GLY B O 1
ATOM 1595 N N . THR B 1 89 ? -1.081 10.711 14.062 1 98.12 89 THR B N 1
ATOM 1596 C CA . THR B 1 89 ? 0.099 11.352 14.633 1 98.12 89 THR B CA 1
ATOM 1597 C C . THR B 1 89 ? 1.098 11.719 13.531 1 98.12 89 THR B C 1
ATOM 1599 O O . THR B 1 89 ? 1.377 10.906 12.648 1 98.12 89 THR B O 1
ATOM 1602 N N . THR B 1 90 ? 1.608 12.961 13.633 1 97.31 90 THR B N 1
ATOM 1603 C CA . THR B 1 90 ? 2.664 13.359 12.703 1 97.31 90 THR B CA 1
ATOM 1604 C C . THR B 1 90 ? 3.902 12.484 12.891 1 97.31 90 THR B C 1
ATOM 1606 O O . THR B 1 90 ? 4.27 12.156 14.023 1 97.31 90 THR B O 1
ATOM 1609 N N . CYS B 1 91 ? 4.457 12.109 11.812 1 94.31 91 CYS B N 1
ATOM 1610 C CA . CYS B 1 91 ? 5.734 11.406 11.883 1 94.31 91 CYS B CA 1
ATOM 1611 C C . CYS B 1 91 ? 6.727 11.977 10.875 1 94.31 91 CYS B C 1
ATOM 1613 O O . CYS B 1 91 ? 6.363 12.812 10.047 1 94.31 91 CYS B O 1
ATOM 1615 N N . GLU B 1 92 ? 7.984 11.688 11.031 1 92.38 92 GLU B N 1
ATOM 1616 C CA . GLU B 1 92 ? 9.062 12.281 10.25 1 92.38 92 GLU B CA 1
ATOM 1617 C C . GLU B 1 92 ? 9.062 13.805 10.383 1 92.38 92 GLU B C 1
ATOM 1619 O O . GLU B 1 92 ? 8.781 14.344 11.453 1 92.38 92 GLU B O 1
ATOM 1624 N N . ASP B 1 93 ? 9.531 14.5 9.352 1 91.94 93 ASP B N 1
ATOM 1625 C CA . ASP B 1 93 ? 9.531 15.961 9.367 1 91.94 93 ASP B CA 1
ATOM 1626 C C . ASP B 1 93 ? 8.133 16.516 9.117 1 91.94 93 ASP B C 1
ATOM 1628 O O . ASP B 1 93 ? 7.309 15.867 8.469 1 91.94 93 ASP B O 1
ATOM 1632 N N . PRO B 1 94 ? 7.836 17.688 9.695 1 94.5 94 PRO B N 1
ATOM 1633 C CA . PRO B 1 94 ? 6.547 18.312 9.422 1 94.5 94 PRO B CA 1
ATOM 1634 C C . PRO B 1 94 ? 6.301 18.531 7.93 1 94.5 94 PRO B C 1
ATOM 1636 O O . PRO B 1 94 ? 7.242 18.484 7.133 1 94.5 94 PRO B O 1
ATOM 1639 N N . PRO B 1 95 ? 5.035 18.797 7.594 1 97.62 95 PRO B N 1
ATOM 1640 C CA . PRO B 1 95 ? 4.734 19.047 6.184 1 97.62 95 PRO B CA 1
ATOM 1641 C C . PRO B 1 95 ? 5.613 20.141 5.574 1 97.62 95 PRO B C 1
ATOM 1643 O O . PRO B 1 95 ? 5.891 21.156 6.23 1 97.62 95 PRO B O 1
ATOM 1646 N N . GLY B 1 96 ? 6.074 19.859 4.324 1 97.19 96 GLY B N 1
ATOM 1647 C CA . GLY B 1 96 ? 6.934 20.812 3.662 1 97.19 96 GLY B CA 1
ATOM 1648 C C . GLY B 1 96 ? 7.66 20.25 2.461 1 97.19 96 GLY B C 1
ATOM 1649 O O . GLY B 1 96 ? 7.586 19.047 2.199 1 97.19 96 GLY B O 1
ATOM 1650 N N . TYR B 1 97 ? 8.305 21.109 1.743 1 96.88 97 TYR B N 1
ATOM 1651 C CA . TYR B 1 97 ? 9.078 20.703 0.576 1 96.88 97 TYR B CA 1
ATOM 1652 C C . TYR B 1 97 ? 10.336 19.953 0.992 1 96.88 97 TYR B C 1
ATOM 1654 O O . TYR B 1 97 ? 10.992 20.312 1.968 1 96.88 97 TYR B O 1
ATOM 1662 N N . ARG B 1 98 ? 10.523 18.922 0.357 1 94.31 98 ARG B N 1
ATOM 1663 C CA . ARG B 1 98 ? 1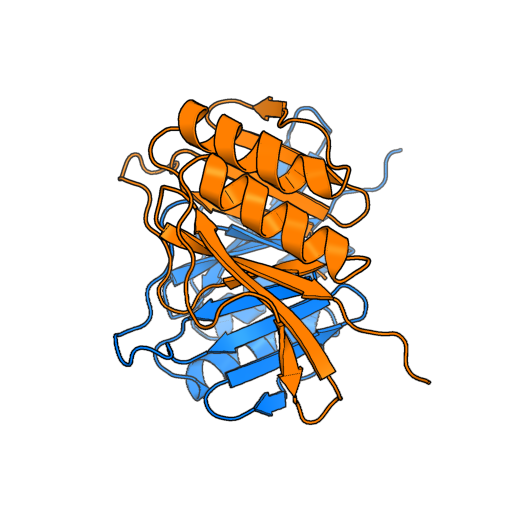1.797 18.203 0.433 1 94.31 98 ARG B CA 1
ATOM 1664 C C . ARG B 1 98 ? 12.516 18.219 -0.909 1 94.31 98 ARG B C 1
ATOM 1666 O O . ARG B 1 98 ? 11.906 17.984 -1.953 1 94.31 98 ARG B O 1
ATOM 1673 N N . GLU B 1 99 ? 13.734 18.469 -0.804 1 88.06 99 GLU B N 1
ATOM 1674 C CA . GLU B 1 99 ? 14.547 18.469 -2.018 1 88.06 99 GLU B CA 1
ATOM 1675 C C . GLU B 1 99 ? 15.055 17.078 -2.35 1 88.06 99 GLU B C 1
ATOM 1677 O O . GLU B 1 99 ? 15.391 16.297 -1.451 1 88.06 99 GLU B O 1
ATOM 1682 N N . GLY B 1 100 ? 14.875 16.75 -3.629 1 76.44 100 GLY B N 1
ATOM 1683 C CA . GLY B 1 100 ? 15.422 15.477 -4.082 1 76.44 100 GLY B CA 1
ATOM 1684 C C . GLY B 1 100 ? 16.031 15.555 -5.469 1 76.44 100 GLY B C 1
ATOM 1685 O O . GLY B 1 100 ? 16.047 16.625 -6.086 1 76.44 100 GLY B O 1
ATOM 1686 N N . PRO B 1 101 ? 16.641 14.398 -5.887 1 75.38 101 PRO B N 1
ATOM 1687 C CA . PRO B 1 101 ? 17.297 14.375 -7.191 1 75.38 101 PRO B CA 1
ATOM 1688 C C . PRO B 1 101 ? 16.359 14.703 -8.344 1 75.38 101 PRO B C 1
ATOM 1690 O O . PRO B 1 101 ? 16.781 15.219 -9.375 1 75.38 101 PRO B O 1
ATOM 1693 N N . VAL B 1 102 ? 15.141 14.477 -8.125 1 76.31 102 VAL B N 1
ATOM 1694 C CA . VAL B 1 102 ? 14.18 14.656 -9.211 1 76.31 102 VAL B CA 1
ATOM 1695 C C . VAL B 1 102 ? 13.477 16 -9.055 1 76.31 102 VAL B C 1
ATOM 1697 O O . VAL B 1 102 ? 12.562 16.328 -9.82 1 76.31 102 VAL B O 1
ATOM 1700 N N . GLY B 1 103 ? 13.875 16.766 -8.086 1 85.81 103 GLY B N 1
ATOM 1701 C CA . GLY B 1 103 ? 13.242 18.047 -7.805 1 85.81 103 GLY B CA 1
ATOM 1702 C C . GLY B 1 103 ? 12.516 18.062 -6.477 1 85.81 103 GLY B C 1
ATOM 1703 O O . GLY B 1 103 ? 12.484 17.062 -5.762 1 85.81 103 GLY B O 1
ATOM 1704 N N . PRO B 1 104 ? 11.938 19.172 -6.262 1 93.25 104 PRO B N 1
ATOM 1705 C CA . PRO B 1 104 ? 11.258 19.297 -4.969 1 93.25 104 PRO B CA 1
ATOM 1706 C C . PRO B 1 104 ? 9.93 18.547 -4.926 1 93.25 104 PRO B C 1
ATOM 1708 O O . PRO B 1 104 ? 9.195 18.516 -5.918 1 93.25 104 PRO B O 1
ATOM 1711 N N . LEU B 1 105 ? 9.68 17.953 -3.818 1 95.69 105 LEU B N 1
ATOM 1712 C CA . LEU B 1 105 ? 8.398 17.344 -3.49 1 95.69 105 LEU B CA 1
ATOM 1713 C C . LEU B 1 105 ? 7.828 17.922 -2.205 1 95.69 105 LEU B C 1
ATOM 1715 O O . LEU B 1 105 ? 8.562 18.172 -1.247 1 95.69 105 LEU B O 1
ATOM 1719 N N . TYR B 1 106 ? 6.598 18.234 -2.273 1 97.81 106 TYR B N 1
ATOM 1720 C CA . TYR B 1 106 ? 5.938 18.578 -1.016 1 97.81 106 TYR B CA 1
ATOM 1721 C C . TYR B 1 106 ? 5.387 17.312 -0.345 1 97.81 106 TYR B C 1
ATOM 1723 O O . TYR B 1 106 ? 4.59 16.594 -0.938 1 97.81 106 TYR B O 1
ATOM 1731 N N . LEU B 1 107 ? 5.863 17.094 0.914 1 97.94 107 LEU B N 1
ATOM 1732 C CA . LEU B 1 107 ? 5.539 15.852 1.604 1 97.94 107 LEU B CA 1
ATOM 1733 C C . LEU B 1 107 ? 4.945 16.125 2.979 1 97.94 107 LEU B C 1
ATOM 1735 O O . LEU B 1 107 ? 5.359 17.062 3.66 1 97.94 107 LEU B O 1
ATOM 1739 N N . ALA B 1 108 ? 4.035 15.328 3.41 1 98.38 108 ALA B N 1
ATOM 1740 C CA . ALA B 1 108 ? 3.482 15.297 4.762 1 98.38 108 ALA B CA 1
ATOM 1741 C C . ALA B 1 108 ? 3.252 13.867 5.227 1 98.38 108 ALA B C 1
ATOM 1743 O O . ALA B 1 108 ? 2.539 13.102 4.574 1 98.38 108 ALA B O 1
ATOM 1744 N N . TYR B 1 109 ? 3.84 13.57 6.348 1 98.44 109 TYR B N 1
ATOM 1745 C CA . TYR B 1 109 ? 3.777 12.203 6.859 1 98.44 109 TYR B CA 1
ATOM 1746 C C . TYR B 1 109 ? 2.953 12.141 8.141 1 98.44 109 TYR B C 1
ATOM 1748 O O . TYR B 1 109 ? 3.035 13.039 8.984 1 98.44 109 TYR B O 1
ATOM 1756 N N . LEU B 1 110 ? 2.205 11.125 8.281 1 98.06 110 LEU B N 1
ATOM 1757 C CA . LEU B 1 110 ? 1.529 10.852 9.539 1 98.06 110 LEU B CA 1
ATOM 1758 C C . LEU B 1 110 ? 1.227 9.359 9.68 1 98.06 110 LEU B C 1
ATOM 1760 O O . LEU B 1 110 ? 1.361 8.602 8.719 1 98.06 110 LEU B O 1
ATOM 1764 N N . ARG B 1 111 ? 0.924 8.938 10.828 1 98.69 111 ARG B N 1
ATOM 1765 C CA . ARG B 1 111 ? 0.468 7.586 11.117 1 98.69 111 ARG B CA 1
ATOM 1766 C C . ARG B 1 111 ? -1.016 7.57 11.469 1 98.69 111 ARG B C 1
ATOM 1768 O O . ARG B 1 111 ? -1.499 8.453 12.18 1 98.69 111 ARG B O 1
ATOM 1775 N N . ASP B 1 112 ? -1.703 6.586 10.93 1 98.75 112 ASP B N 1
ATOM 1776 C CA . ASP B 1 112 ? -3.094 6.418 11.336 1 98.75 112 ASP B CA 1
ATOM 1777 C C . ASP B 1 112 ? -3.188 5.906 12.773 1 98.75 112 ASP B C 1
ATOM 1779 O O . ASP B 1 112 ? -2.166 5.648 13.414 1 98.75 112 ASP B O 1
ATOM 1783 N N . PRO B 1 113 ? -4.332 5.758 13.391 1 98.5 113 PRO B N 1
ATOM 1784 C CA . PRO B 1 113 ? -4.48 5.391 14.797 1 98.5 113 PRO B CA 1
ATOM 1785 C C . PRO B 1 113 ? -3.855 4.035 15.117 1 98.5 113 PRO B C 1
ATOM 1787 O O . PRO B 1 113 ? -3.586 3.738 16.281 1 98.5 113 PRO B O 1
ATOM 1790 N N . ASP B 1 114 ? -3.637 3.154 14.117 1 98.5 114 ASP B N 1
ATOM 1791 C CA . ASP B 1 114 ? -3.061 1.829 14.328 1 98.5 114 ASP B CA 1
ATOM 1792 C C . ASP B 1 114 ? -1.577 1.812 13.969 1 98.5 114 ASP B C 1
ATOM 1794 O O . ASP B 1 114 ? -0.939 0.757 13.992 1 98.5 114 ASP B O 1
ATOM 1798 N N . GLY B 1 115 ? -1.049 2.959 13.531 1 98.38 115 GLY B N 1
ATOM 1799 C CA . GLY B 1 115 ? 0.382 3.062 13.297 1 98.38 115 GLY B CA 1
ATOM 1800 C C . GLY B 1 115 ? 0.761 2.912 11.836 1 98.38 115 GLY B C 1
ATOM 1801 O O . GLY B 1 115 ? 1.936 3.023 11.484 1 98.38 115 GLY B O 1
ATOM 1802 N N . ASN B 1 116 ? -0.158 2.631 10.914 1 98.81 116 ASN B N 1
ATOM 1803 C CA . ASN B 1 116 ? 0.162 2.615 9.492 1 98.81 116 ASN B CA 1
ATOM 1804 C C . ASN B 1 116 ? 0.69 3.967 9.016 1 98.81 116 ASN B C 1
ATOM 1806 O O . ASN B 1 116 ? 0.093 5.004 9.305 1 98.81 116 ASN B O 1
ATOM 1810 N N . LYS B 1 117 ? 1.782 3.932 8.305 1 98.75 117 LYS B N 1
ATOM 1811 C CA . LYS B 1 117 ? 2.414 5.172 7.855 1 98.75 117 LYS B CA 1
ATOM 1812 C C . LYS B 1 117 ? 1.837 5.633 6.523 1 98.75 117 LYS B C 1
ATOM 1814 O O . LYS B 1 117 ? 1.737 4.848 5.578 1 98.75 117 LYS B O 1
ATOM 1819 N N . LEU B 1 118 ? 1.491 6.867 6.453 1 98.81 118 LEU B N 1
ATOM 1820 C CA . LEU B 1 118 ? 0.901 7.496 5.277 1 98.81 118 LEU B CA 1
ATOM 1821 C C . LEU B 1 118 ? 1.729 8.695 4.828 1 98.81 118 LEU B C 1
ATOM 1823 O O . LEU B 1 118 ? 2.385 9.344 5.645 1 98.81 118 LEU B O 1
ATOM 1827 N N . CYS B 1 119 ? 1.658 8.977 3.578 1 98.62 119 CYS B N 1
ATOM 1828 C CA . CYS B 1 119 ? 2.359 10.125 3.008 1 98.62 119 CYS B CA 1
ATOM 1829 C C . CYS B 1 119 ? 1.475 10.867 2.014 1 98.62 119 CYS B C 1
ATOM 1831 O O . CYS B 1 119 ? 0.903 10.258 1.108 1 98.62 119 CYS B O 1
ATOM 1833 N N . ALA B 1 120 ? 1.244 12.102 2.252 1 98.44 120 ALA B N 1
ATOM 1834 C CA . ALA B 1 120 ? 0.702 12.984 1.225 1 98.44 120 ALA B CA 1
ATOM 1835 C C . ALA B 1 120 ? 1.815 13.562 0.358 1 98.44 120 ALA B C 1
ATOM 1837 O O . ALA B 1 120 ? 2.738 14.203 0.869 1 98.44 120 ALA B O 1
ATOM 1838 N N . MET B 1 121 ? 1.695 13.398 -0.896 1 97.19 121 MET B N 1
ATOM 1839 C CA . MET B 1 121 ? 2.773 13.828 -1.782 1 97.19 121 MET B CA 1
ATOM 1840 C C . MET B 1 121 ? 2.24 14.719 -2.896 1 97.19 121 MET B C 1
ATOM 1842 O O . MET B 1 121 ? 1.328 14.328 -3.629 1 97.19 121 MET B O 1
ATOM 1846 N N . TYR B 1 122 ? 2.811 15.875 -3.055 1 97.19 122 TYR B N 1
ATOM 1847 C CA . TYR B 1 122 ? 2.572 16.766 -4.188 1 97.19 122 TYR B CA 1
ATOM 1848 C C . TYR B 1 122 ? 3.842 16.953 -5.008 1 97.19 122 TYR B C 1
ATOM 1850 O O . TYR B 1 122 ? 4.879 17.344 -4.469 1 97.19 122 TYR B O 1
ATOM 1858 N N . ARG B 1 123 ? 3.742 16.641 -6.199 1 93.94 123 ARG B N 1
ATOM 1859 C CA . ARG B 1 123 ? 4.816 16.875 -7.16 1 93.94 123 ARG B CA 1
ATOM 1860 C C . ARG B 1 123 ? 4.516 18.094 -8.023 1 93.94 123 ARG B C 1
ATOM 1862 O O . ARG B 1 123 ? 3.629 18.047 -8.883 1 93.94 123 ARG B O 1
ATOM 1869 N N . PRO B 1 124 ? 5.27 19.078 -7.754 1 92.94 124 PRO B N 1
ATOM 1870 C CA . PRO B 1 124 ? 5.043 20.25 -8.609 1 92.94 124 PRO B CA 1
ATOM 1871 C C . PRO B 1 124 ? 5.301 19.953 -10.086 1 92.94 124 PRO B C 1
ATOM 1873 O O . PRO B 1 124 ? 6.207 19.188 -10.414 1 92.94 124 PRO B O 1
ATOM 1876 N N . PRO B 1 125 ? 4.461 20.578 -10.945 1 87.31 125 PRO B N 1
ATOM 1877 C CA . PRO B 1 125 ? 4.723 20.391 -12.375 1 87.31 125 PRO B CA 1
ATOM 1878 C C . PRO B 1 125 ? 6.09 20.938 -12.797 1 87.31 125 PRO B C 1
ATOM 1880 O O . PRO B 1 125 ? 6.605 21.875 -12.18 1 87.31 125 PRO B O 1
ATOM 1883 N N . LYS B 1 126 ? 6.734 20.141 -13.578 1 76.81 126 LYS B N 1
ATOM 1884 C CA . LYS B 1 126 ? 8 20.609 -14.109 1 76.81 126 LYS B CA 1
ATOM 1885 C C . LYS B 1 126 ? 7.824 21.938 -14.844 1 76.81 126 LYS B C 1
ATOM 1887 O O . LYS B 1 126 ? 6.82 22.141 -15.531 1 76.81 126 LYS B O 1
ATOM 1892 N N . ALA B 1 127 ? 8.742 22.906 -14.469 1 62.69 127 ALA B N 1
ATOM 1893 C CA . ALA B 1 127 ? 8.734 24.188 -15.156 1 62.69 127 ALA B CA 1
ATOM 1894 C C . ALA B 1 127 ? 8.977 24.016 -16.656 1 62.69 127 ALA B C 1
ATOM 1896 O O . ALA B 1 127 ? 9.727 23.125 -17.062 1 62.69 127 ALA B O 1
#

Secondary structure (DSSP, 8-state):
-EEEEEEE-S-HHHHHHHHHHHHHTTTPPPPEEETTEEEEEETTEEEEEE--TTSSPP-PPTT-EEEEEESSHHHHHHHHHHHHHTT-EE-SSPSEEE--TT--EEEEEEE-TT--EEEEEE-PPP-/-EEEEEEE-S-HHHHHHHHHHHHHTTTPPPPEEETTEEEEEETTEEEEEE--TTSSPP-PPTT-EEEEEESSHHHHHHHHHHHHHTT-EE-SSPSEEE--TT--EEEEEEE-TT--EEEEEE-PPP-

InterPro domains:
  IPR004360 Glyoxalase/fosfomycin resistance/dioxygenase domain [PF00903] (3-119)
  IPR029068 Glyoxalase/Bleomycin resistance protein/Dihydroxybiphenyl dioxygenase [G3DSA:3.10.180.10] (1-125)
  IPR029068 Glyoxalase/Bleomycin resistance protein/Dihydroxybiphenyl dioxygenase [SSF54593] (2-125)
  IPR037523 Vicinal oxygen chelate (VOC), core domain [PS51819] (1-123)

Sequence (254 aa):
MFSHVIVGVTDLEKSKRFYDALLGTIGVPPGMANKSRYFYRSPGGLFGITLPINGEPATHGNGSTIGFAMQSPEQADAFHAAGVANGGTTCEDPPGYREGPVGPLYLAYLRDPDGNKLCAMYRPPKAMFSHVIVGVTDLEKSKRFYDALLGTIGVPPGMANKSRYFYRSPGGLFGITLPINGEPATHGNGSTIGFAMQSPEQADAFHAAGVANGGTTCEDPPGYREGPVGPLYLAYLRDPDGNKLCAMYRPPKA

Organism: Paracidovorax avenae (strain ATCC 19860 / DSM 7227 / CCUG 15838 / JCM 20985 / LMG 2117 / NCPPB 1011) (NCBI:txid643561)

Solvent-accessible surface area (backbone atoms only — not comparable to full-atom values): 12788 Å² total; per-residue (Å²): 77,55,45,32,39,32,38,26,31,80,47,66,68,63,48,46,56,22,49,33,48,23,40,40,61,74,72,33,58,66,60,42,79,53,87,65,28,34,39,32,64,49,98,51,32,34,39,32,40,22,50,24,87,83,73,52,78,36,33,44,32,37,41,32,34,47,24,29,54,34,94,35,65,68,44,28,50,47,26,51,50,34,24,44,74,46,59,22,43,79,38,88,62,73,70,43,76,43,84,50,99,90,43,60,30,33,38,28,36,31,21,45,80,62,54,44,37,35,32,31,37,19,69,68,76,82,130,77,56,44,32,40,32,35,26,31,81,48,66,69,62,48,47,56,23,47,34,48,24,40,41,60,75,71,34,60,66,61,42,80,54,89,67,28,35,38,33,64,50,98,52,31,34,40,34,41,23,51,22,87,84,75,52,77,36,34,44,31,37,40,31,34,46,24,31,54,36,92,34,67,69,44,29,49,48,26,50,51,34,25,42,75,46,59,22,42,81,36,88,63,73,70,43,75,40,82,48,97,90,42,60,31,34,38,27,37,30,21,45,79,60,55,41,38,36,31,30,36,20,69,68,77,81,129

pLDDT: mean 95.58, std 5.68, range [62.56, 98.88]

Radius of gyration: 17.31 Å; Cα contacts (8 Å, |Δi|>4): 637; chains: 2; bounding box: 41×45×37 Å

Foldseek 3Di:
DDAEEEFEDQDAVLLQQLVCQLCVLVPWHGFDDDPQKTWIDDPVHIYMYGHDPVNDHGAADDVDEAEDEDADLVSQVSNQVSNVVSQKAWDDDAFDWDADPVGIKTWTWIAHNRGHIYIYIYDDDDD/DDAEEEFEDQDAVLLQQLVCQLCVLVPWHGFDDDPQKTWIDDPVHIYMYGHDPVNDHGAADDVDEAEDEDADLVSQVSNQVSNVVSQKAWDDDAFDWDADPVGIKTWTWIAHNRGHIYIYIYDDDDD